Protein AF-A0A1D2AEX8-F1 (afdb_monomer)

Foldseek 3Di:
DDDPDDDDDVVVDFDWDFQLVCQLVQKHFDPVCVVPFPDKDFDDDDPPPDDDPDDDDDDDDDDDDDDDDDDDDDDDDPPPCPPPRGDITGIHTPVRIDRHQAAADDPFAADADPVQAFEDPSRGPDGHHQKDFDQDPPLVVLCVVVVGHKHFYFHAWDQDPNDTHTDTGGIITGNVCVVVSVVSVVVVVVVVVVVVVVVVVVVVVLVVVLVVVLVVVVVVCCVVCVPPPPDDDDDPVPVSVVSSDDPPPDDPDPDDDDDDDDDDDDDDDDDDDDDDD

Secondary structure (DSSP, 8-state):
---S-----GGG---EE-HHHHHHTTEEE-GGGGGS-SEEEEPPPPPPPP------------------PPPPPP-----------PPEEEEEEGGGEEEPPPPBPBTTBPP--TTS-EE-TTSSSSPPBTEEEE--TTHHHHHHHTT--EEEEEEEEEEETTEEEEEEEEEEEEGGGHHHHHHHHHHHHHHHHHHHHHHHHHHHHHHHHHHHHHHHHHHHHHHHHTTT-SS----HHHHHHHHH---------------------------------

InterPro domains:
  IPR004583 DNA repair protein Rad4 [PTHR12135] (2-259)
  IPR018328 Rad4 beta-hairpin domain 3 [PF10405] (110-183)
  IPR018328 Rad4 beta-hairpin domain 3 [SM01032] (110-185)
  IPR042488 Rad4, beta-hairpin domain 3 superfamily [G3DSA:3.30.70.2460] (116-187)

Organism: Auxenochlorella protothecoides (NCBI:txid3075)

Structure (mmCIF, N/CA/C/O backbone):
data_AF-A0A1D2AEX8-F1
#
_entry.id   AF-A0A1D2AEX8-F1
#
loop_
_atom_site.group_PDB
_atom_site.id
_atom_site.type_symbol
_atom_site.label_atom_id
_atom_site.label_alt_id
_atom_site.label_comp_id
_atom_site.label_asym_id
_atom_site.label_entity_id
_atom_site.label_seq_id
_atom_site.pdbx_PDB_ins_code
_atom_site.Cartn_x
_atom_site.Cartn_y
_atom_site.Cartn_z
_atom_site.occupancy
_atom_site.B_iso_or_equiv
_atom_site.auth_seq_id
_atom_site.auth_comp_id
_atom_site.auth_asym_id
_atom_site.auth_atom_id
_atom_site.pdbx_PDB_model_num
ATOM 1 N N . MET A 1 1 ? 33.799 36.791 -26.557 1.00 51.22 1 MET A N 1
ATOM 2 C CA . MET A 1 1 ? 33.979 35.572 -27.375 1.00 51.22 1 MET A CA 1
ATOM 3 C C . MET A 1 1 ? 34.389 34.443 -26.443 1.00 51.22 1 MET A C 1
ATOM 5 O O . MET A 1 1 ? 35.249 34.664 -25.599 1.00 51.22 1 MET A O 1
ATOM 9 N N . HIS A 1 2 ? 33.708 33.301 -26.507 1.00 64.94 2 HIS A N 1
ATOM 10 C CA . HIS A 1 2 ? 33.928 32.166 -25.603 1.00 64.94 2 HIS A CA 1
ATOM 11 C C . HIS A 1 2 ? 35.297 31.510 -25.871 1.00 64.94 2 HIS A C 1
ATOM 13 O O . HIS A 1 2 ? 35.766 31.509 -27.006 1.00 64.94 2 HIS A O 1
ATOM 19 N N . ARG A 1 3 ? 35.961 31.017 -24.817 1.00 71.75 3 ARG A N 1
ATOM 20 C CA . ARG A 1 3 ? 37.390 30.638 -24.761 1.00 71.75 3 ARG A CA 1
ATOM 21 C C . ARG A 1 3 ? 37.742 29.330 -25.498 1.00 71.75 3 ARG A C 1
ATOM 23 O O . ARG A 1 3 ? 38.349 28.451 -24.906 1.00 71.75 3 ARG A O 1
ATOM 30 N N . GLY A 1 4 ? 37.357 29.166 -26.764 1.00 86.88 4 GLY A N 1
ATOM 31 C CA . GLY A 1 4 ? 37.742 27.992 -27.572 1.00 86.88 4 GLY A CA 1
ATOM 32 C C . GLY A 1 4 ? 37.245 26.634 -27.047 1.00 86.88 4 GLY A C 1
ATOM 33 O O . GLY A 1 4 ? 37.669 25.596 -27.541 1.00 86.88 4 GLY A O 1
ATOM 34 N N . GLU A 1 5 ? 36.357 26.630 -26.052 1.00 88.44 5 GLU A N 1
ATOM 35 C CA . GLU A 1 5 ? 35.747 25.423 -25.503 1.00 88.44 5 GLU A CA 1
ATOM 36 C C . GLU A 1 5 ? 34.681 24.890 -26.468 1.00 88.44 5 GLU A C 1
ATOM 38 O O . GLU A 1 5 ? 33.920 25.659 -27.063 1.00 88.44 5 GLU A O 1
ATOM 43 N N . ALA A 1 6 ? 34.617 23.565 -26.617 1.00 88.19 6 ALA A N 1
ATOM 44 C CA . ALA A 1 6 ? 33.591 22.917 -27.423 1.00 88.19 6 ALA A CA 1
ATOM 45 C C . ALA A 1 6 ? 32.214 23.100 -26.766 1.00 88.19 6 ALA A C 1
ATOM 47 O O . ALA A 1 6 ? 32.007 22.721 -25.613 1.00 88.19 6 ALA A O 1
ATOM 48 N N . TYR A 1 7 ? 31.269 23.663 -27.514 1.00 88.81 7 TYR A N 1
ATOM 49 C CA . TYR A 1 7 ? 29.882 23.830 -27.100 1.00 88.81 7 TYR A CA 1
ATOM 50 C C . TYR A 1 7 ? 28.992 22.889 -27.909 1.00 88.81 7 TYR A C 1
ATOM 52 O O . TYR A 1 7 ? 29.122 22.774 -29.124 1.00 88.81 7 TYR A O 1
ATOM 60 N N . TYR A 1 8 ? 28.063 22.237 -27.219 1.00 90.12 8 TYR A N 1
ATOM 61 C CA . TYR A 1 8 ? 27.074 21.348 -27.819 1.00 90.12 8 TYR A CA 1
ATOM 62 C C . TYR A 1 8 ? 25.687 21.847 -27.433 1.00 90.12 8 TYR A C 1
ATOM 64 O O . TYR A 1 8 ? 25.469 22.265 -26.289 1.00 90.12 8 TYR A O 1
ATOM 72 N N . ALA A 1 9 ? 24.738 21.833 -28.370 1.00 92.81 9 ALA A N 1
ATOM 73 C CA . ALA A 1 9 ? 23.367 22.173 -28.027 1.00 92.81 9 ALA A CA 1
ATOM 74 C C . ALA A 1 9 ? 22.767 21.038 -27.188 1.00 92.81 9 ALA A C 1
ATOM 76 O O . ALA A 1 9 ? 22.996 19.865 -27.464 1.00 92.81 9 ALA A O 1
ATOM 77 N N . ARG A 1 10 ? 21.950 21.365 -26.177 1.00 91.12 10 ARG A N 1
ATOM 78 C CA . ARG A 1 10 ? 21.331 20.335 -25.315 1.00 91.12 10 ARG A CA 1
ATOM 79 C C . ARG A 1 10 ? 20.489 19.321 -26.094 1.00 91.12 10 ARG A C 1
ATOM 81 O O . ARG A 1 10 ? 20.396 18.186 -25.668 1.00 91.12 10 ARG A O 1
ATOM 88 N N . LYS A 1 11 ? 19.910 19.730 -27.228 1.00 91.94 11 LYS A N 1
ATOM 89 C CA . LYS A 1 11 ? 19.142 18.864 -28.138 1.00 91.94 11 LYS A CA 1
ATOM 90 C C . LYS A 1 11 ? 19.984 17.772 -28.815 1.00 91.94 11 LYS A C 1
ATOM 92 O O . LYS A 1 11 ? 19.420 16.782 -29.256 1.00 91.94 11 LYS A O 1
ATOM 97 N N . ASP A 1 12 ? 21.301 17.963 -28.891 1.00 90.75 12 ASP A N 1
ATOM 98 C CA . ASP A 1 12 ? 22.239 17.010 -29.493 1.00 90.75 12 ASP A CA 1
ATOM 99 C C . ASP A 1 12 ? 22.828 16.061 -28.429 1.00 90.75 12 ASP A C 1
ATOM 101 O O . ASP A 1 12 ? 23.586 15.146 -28.747 1.00 90.75 12 ASP A O 1
ATOM 105 N N . LEU A 1 13 ? 22.496 16.284 -27.151 1.00 90.31 13 LEU A N 1
ATOM 106 C CA . LEU A 1 13 ? 22.879 15.432 -26.034 1.00 90.31 13 LEU A CA 1
ATOM 107 C C . LEU A 1 13 ? 21.720 14.496 -25.703 1.00 90.31 13 LEU A C 1
ATOM 109 O O . LEU A 1 13 ? 20.572 14.925 -25.616 1.00 90.31 13 LEU A O 1
ATOM 113 N N . ALA A 1 14 ? 22.035 13.227 -25.469 1.00 91.12 14 ALA A N 1
ATOM 114 C CA . ALA A 1 14 ? 21.055 12.237 -25.061 1.00 91.12 14 ALA A CA 1
ATOM 115 C C . ALA A 1 14 ? 21.394 11.673 -23.680 1.00 91.12 14 ALA A C 1
ATOM 117 O O . ALA A 1 14 ? 22.559 11.412 -23.362 1.00 91.12 14 ALA A O 1
ATOM 118 N N . ASP A 1 15 ? 20.362 11.476 -22.864 1.00 91.56 15 ASP A N 1
ATOM 119 C CA . ASP A 1 15 ? 20.518 10.926 -21.526 1.00 91.56 15 ASP A CA 1
ATOM 120 C C . ASP A 1 15 ? 20.798 9.423 -21.589 1.00 91.56 15 ASP A C 1
ATOM 122 O O . ASP A 1 15 ? 20.103 8.652 -22.254 1.00 91.56 15 ASP A O 1
ATOM 126 N N . VAL A 1 16 ? 21.831 9.003 -20.857 1.00 94.19 16 VAL A N 1
ATOM 127 C CA . VAL A 1 16 ? 22.195 7.594 -20.701 1.00 94.19 16 VAL A CA 1
ATOM 128 C C . VAL A 1 16 ? 22.034 7.169 -19.251 1.00 94.19 16 VAL A C 1
ATOM 130 O O . VAL A 1 16 ? 22.458 7.853 -18.310 1.00 94.19 16 VAL A O 1
ATOM 133 N N . HIS A 1 17 ? 21.406 6.021 -19.047 1.00 94.19 17 HIS A N 1
ATOM 134 C CA . HIS A 1 17 ? 21.053 5.502 -17.732 1.00 94.19 17 HIS A CA 1
ATOM 135 C C . HIS A 1 17 ? 21.420 4.025 -17.610 1.00 94.19 17 HIS A C 1
ATOM 137 O O . HIS A 1 17 ? 21.584 3.323 -18.603 1.00 94.19 17 HIS A O 1
ATOM 143 N N . THR A 1 18 ? 21.571 3.545 -16.377 1.00 93.94 18 THR A N 1
ATOM 144 C CA . THR A 1 18 ? 21.731 2.110 -16.123 1.00 93.94 18 THR A CA 1
ATOM 145 C C . THR A 1 18 ? 20.437 1.369 -16.456 1.00 93.94 18 THR A C 1
ATOM 147 O O . THR A 1 18 ? 19.356 1.963 -16.444 1.00 93.94 18 THR A O 1
ATOM 150 N N . GLN A 1 19 ? 20.530 0.060 -16.704 1.00 91.94 19 GLN A N 1
ATOM 151 C CA . GLN A 1 19 ? 19.360 -0.783 -16.976 1.00 91.94 19 GLN A CA 1
ATOM 152 C C . GLN A 1 19 ? 18.284 -0.637 -15.885 1.00 91.94 19 GLN A C 1
ATOM 154 O O . GLN A 1 19 ? 17.121 -0.399 -16.195 1.00 91.94 19 GLN A O 1
ATOM 159 N N . ASP A 1 20 ? 18.675 -0.680 -14.609 1.00 89.12 20 ASP A N 1
ATOM 160 C CA . ASP A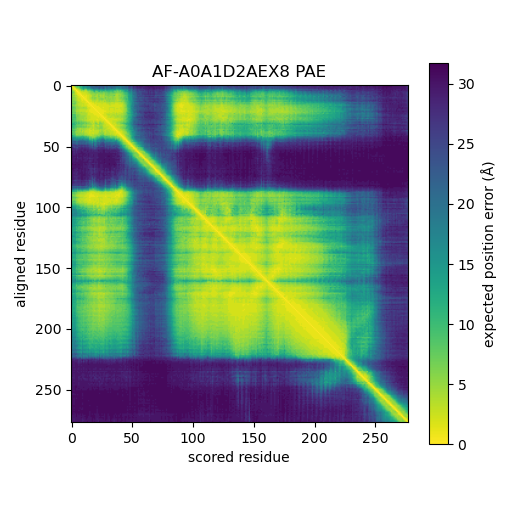 1 20 ? 17.745 -0.532 -13.480 1.00 89.12 20 ASP A CA 1
ATOM 161 C C . ASP A 1 20 ? 17.037 0.824 -13.459 1.00 89.12 20 ASP A C 1
ATOM 163 O O . ASP A 1 20 ? 15.869 0.924 -13.082 1.00 89.12 20 ASP A O 1
ATOM 167 N N . ARG A 1 21 ? 17.734 1.893 -13.861 1.00 90.81 21 ARG A N 1
ATOM 168 C CA . ARG A 1 21 ? 17.140 3.229 -13.919 1.00 90.81 21 ARG A CA 1
ATOM 169 C C . ARG A 1 21 ? 16.136 3.333 -15.066 1.00 90.81 21 ARG A C 1
ATOM 171 O O . ARG A 1 21 ? 15.087 3.934 -14.858 1.00 90.81 21 ARG A O 1
ATOM 178 N N . TRP A 1 22 ? 16.406 2.717 -16.218 1.00 93.19 22 TRP A N 1
ATOM 179 C CA . TRP A 1 22 ? 15.416 2.610 -17.296 1.00 93.19 22 TRP A CA 1
ATOM 180 C C . TRP A 1 22 ? 14.175 1.824 -16.863 1.00 93.19 22 TRP A C 1
ATOM 182 O O . TRP A 1 22 ? 13.064 2.294 -17.105 1.00 93.19 22 TRP A O 1
ATOM 192 N N . ARG A 1 23 ? 14.338 0.715 -16.125 1.00 88.62 23 ARG A N 1
ATOM 193 C CA . ARG A 1 23 ? 13.205 -0.077 -15.602 1.00 88.62 23 ARG A CA 1
ATOM 194 C C . ARG A 1 23 ? 12.262 0.755 -14.737 1.00 88.62 23 ARG A C 1
ATOM 196 O O . ARG A 1 23 ? 11.048 0.693 -14.909 1.00 88.62 23 ARG A O 1
ATOM 203 N N . ARG A 1 24 ? 12.810 1.601 -13.857 1.00 86.50 24 ARG A N 1
ATOM 204 C CA . ARG A 1 24 ? 12.016 2.531 -13.026 1.00 86.50 24 ARG A CA 1
ATOM 205 C C . ARG A 1 24 ? 11.263 3.573 -13.853 1.00 86.50 24 ARG A C 1
ATOM 207 O O . ARG A 1 24 ? 10.175 3.984 -13.472 1.00 86.50 24 ARG A O 1
ATOM 214 N N . LEU A 1 25 ? 11.820 3.966 -14.998 1.00 88.62 25 LEU A N 1
ATOM 215 C CA . LEU A 1 25 ? 11.169 4.844 -15.975 1.00 88.62 25 LEU A CA 1
ATOM 216 C C . LEU A 1 25 ? 10.164 4.101 -16.875 1.00 88.62 25 LEU A C 1
ATOM 218 O O . LEU A 1 25 ? 9.613 4.707 -17.788 1.00 88.62 25 LEU A O 1
ATOM 222 N N . GLY A 1 26 ? 9.918 2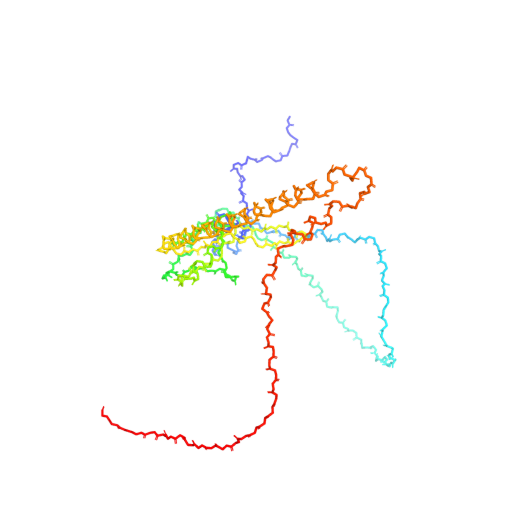.806 -16.642 1.00 88.50 26 GLY A N 1
ATOM 223 C CA . GLY A 1 26 ? 8.988 2.007 -17.442 1.00 88.50 26 GLY A CA 1
ATOM 224 C C . GLY A 1 26 ? 9.560 1.576 -18.789 1.00 88.50 26 GLY A C 1
ATOM 225 O O . GLY A 1 26 ? 8.807 1.369 -19.741 1.00 88.50 26 GLY A O 1
ATOM 226 N N . ARG A 1 27 ? 10.886 1.464 -18.899 1.00 91.19 27 ARG A N 1
ATOM 227 C CA . ARG A 1 27 ? 11.577 1.045 -20.119 1.00 91.19 27 ARG A CA 1
ATOM 228 C C . ARG A 1 27 ? 12.522 -0.115 -19.852 1.00 91.19 27 ARG A C 1
ATOM 230 O O . ARG A 1 27 ? 13.261 -0.111 -18.874 1.00 91.19 27 ARG A O 1
ATOM 237 N N . ASP A 1 28 ? 12.541 -1.078 -20.759 1.00 91.69 28 ASP A N 1
ATOM 238 C CA . ASP A 1 28 ? 13.490 -2.186 -20.733 1.00 91.69 28 ASP A CA 1
ATOM 239 C C . ASP A 1 28 ? 14.501 -2.020 -21.868 1.00 91.69 28 ASP A C 1
ATOM 241 O O . ASP A 1 28 ? 14.133 -1.716 -23.003 1.00 91.69 28 ASP A O 1
ATOM 245 N N . VAL A 1 29 ? 15.783 -2.225 -21.562 1.00 92.88 29 VAL A N 1
ATOM 246 C CA . VAL A 1 29 ? 16.843 -2.305 -22.577 1.00 92.88 29 VAL A CA 1
ATOM 247 C C . VAL A 1 29 ? 16.604 -3.554 -23.424 1.00 92.88 29 VAL A C 1
ATOM 249 O O . VAL A 1 29 ? 16.302 -4.618 -22.877 1.00 92.88 29 VAL A O 1
ATOM 252 N N . LEU 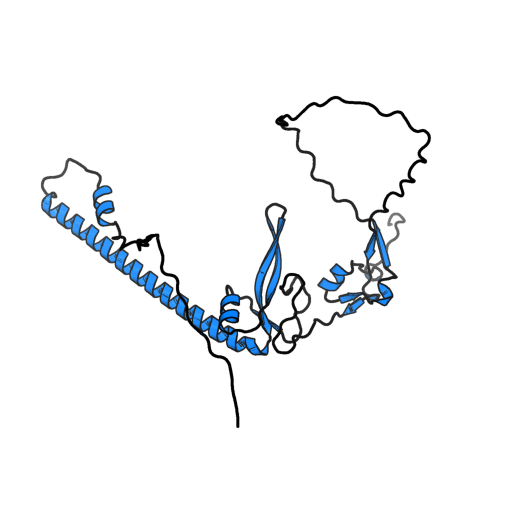A 1 30 ? 16.716 -3.422 -24.744 1.00 92.19 30 LEU A N 1
ATOM 253 C CA . LEU A 1 30 ? 16.599 -4.547 -25.669 1.00 92.19 30 LEU A CA 1
ATOM 254 C C . LEU A 1 30 ? 17.678 -5.591 -25.365 1.00 92.19 30 LEU A C 1
ATOM 256 O O . LEU A 1 30 ? 18.830 -5.242 -25.123 1.00 92.19 30 LEU A O 1
ATOM 260 N N . GLU A 1 31 ? 17.314 -6.871 -25.402 1.00 89.88 31 GLU A N 1
ATOM 261 C CA . GLU A 1 31 ? 18.235 -7.966 -25.063 1.00 89.88 31 GLU A CA 1
ATOM 262 C C . GLU A 1 31 ? 19.475 -7.980 -25.969 1.00 89.88 31 GLU A C 1
ATOM 264 O O . GLU A 1 31 ? 20.587 -8.196 -25.494 1.00 89.88 31 GLU A O 1
ATOM 269 N N . GLU A 1 32 ? 19.297 -7.649 -27.248 1.00 91.69 32 GLU A N 1
ATOM 270 C CA . GLU A 1 32 ? 20.369 -7.534 -28.245 1.00 91.69 32 GLU A CA 1
ATOM 271 C C . GLU A 1 32 ? 21.345 -6.380 -27.944 1.00 91.69 32 GLU A C 1
ATOM 273 O O . GLU A 1 32 ? 22.544 -6.473 -28.213 1.00 91.69 32 GLU A O 1
ATOM 278 N N . GLU A 1 33 ? 20.848 -5.300 -27.336 1.00 90.62 33 GLU A N 1
ATOM 279 C CA . GLU A 1 33 ? 21.616 -4.092 -27.017 1.00 90.62 33 GLU A CA 1
ATOM 280 C C . GLU A 1 33 ? 22.335 -4.187 -25.661 1.00 90.62 33 GLU A C 1
ATOM 282 O O . GLU A 1 33 ? 23.244 -3.401 -25.390 1.00 90.62 33 GLU A O 1
ATOM 287 N N . LEU A 1 34 ? 22.009 -5.178 -24.818 1.00 88.31 34 LEU A N 1
ATOM 288 C CA . LEU A 1 34 ? 22.695 -5.406 -23.535 1.00 88.31 34 LEU A CA 1
ATOM 289 C C . LEU A 1 34 ? 24.193 -5.692 -23.711 1.00 88.31 34 LEU A C 1
ATOM 291 O O . LEU A 1 34 ? 25.001 -5.342 -22.850 1.00 88.31 34 LEU A O 1
ATOM 295 N N . ALA A 1 35 ? 24.573 -6.303 -24.834 1.00 88.94 35 ALA A N 1
ATOM 296 C CA . ALA A 1 35 ? 25.971 -6.550 -25.174 1.00 88.94 35 ALA A CA 1
ATOM 297 C C . ALA A 1 35 ? 26.698 -5.291 -25.689 1.00 88.94 35 ALA A C 1
ATOM 299 O O . ALA A 1 35 ? 27.926 -5.289 -25.781 1.00 88.94 35 ALA A O 1
ATOM 300 N N . ARG A 1 36 ? 25.965 -4.223 -26.033 1.00 91.31 36 ARG A N 1
ATOM 301 C CA . ARG A 1 36 ? 26.484 -3.008 -26.680 1.00 91.31 36 ARG A CA 1
ATOM 302 C C . ARG A 1 36 ? 26.150 -1.756 -25.859 1.00 91.31 36 ARG A C 1
ATOM 304 O O . ARG A 1 36 ? 25.378 -0.911 -26.306 1.00 91.31 36 ARG A O 1
ATOM 311 N N . PRO A 1 37 ? 26.716 -1.589 -24.652 1.00 92.25 37 PRO A N 1
ATOM 312 C CA . PRO A 1 37 ? 26.442 -0.404 -23.849 1.00 92.25 37 PRO A CA 1
ATOM 313 C C . PRO A 1 37 ? 26.961 0.861 -24.543 1.00 92.25 37 PRO A C 1
ATOM 315 O O . PRO A 1 37 ? 28.106 0.905 -24.991 1.00 92.25 37 PRO A O 1
ATOM 318 N N . ALA A 1 38 ? 26.153 1.923 -24.567 1.00 91.25 38 ALA A N 1
ATOM 319 C CA . ALA A 1 38 ? 26.571 3.224 -25.092 1.00 91.25 38 ALA A CA 1
ATOM 320 C C . ALA A 1 38 ? 27.765 3.806 -24.316 1.00 91.25 38 ALA A C 1
ATOM 322 O O . ALA A 1 38 ? 28.597 4.524 -24.872 1.00 91.25 38 ALA A O 1
ATOM 323 N N . LYS A 1 39 ? 27.852 3.509 -23.013 1.00 91.31 39 LYS A N 1
ATOM 324 C CA . LYS A 1 39 ? 28.972 3.921 -22.164 1.00 91.31 39 LYS A CA 1
ATOM 325 C C . LYS A 1 39 ? 29.206 2.912 -21.044 1.00 91.31 39 LYS A C 1
ATOM 327 O O . LYS A 1 39 ? 28.269 2.540 -20.344 1.00 91.31 39 LYS A O 1
ATOM 332 N N . ALA A 1 40 ? 30.459 2.525 -20.825 1.00 91.56 40 ALA A N 1
ATOM 333 C CA . ALA A 1 40 ? 30.875 1.709 -19.687 1.00 91.56 40 ALA A CA 1
ATOM 334 C C . ALA A 1 40 ? 31.836 2.516 -18.804 1.00 91.56 40 ALA A C 1
ATOM 336 O O . ALA A 1 40 ? 32.820 3.066 -19.295 1.00 91.56 40 ALA A O 1
ATOM 337 N N . LEU A 1 41 ? 31.536 2.632 -17.509 1.00 88.19 41 LEU A N 1
ATOM 338 C CA . LEU A 1 41 ? 32.342 3.401 -16.556 1.00 88.19 41 LEU A CA 1
ATOM 339 C C . LEU A 1 41 ? 32.666 2.570 -15.322 1.00 88.19 41 LEU A C 1
ATOM 341 O O . LEU A 1 41 ? 31.781 1.938 -14.754 1.00 88.19 41 LEU A O 1
ATOM 345 N N . ALA A 1 42 ? 33.908 2.627 -14.846 1.00 86.25 42 ALA A N 1
ATOM 346 C CA . ALA A 1 42 ? 34.275 2.005 -13.578 1.00 86.25 42 ALA A CA 1
ATOM 347 C C . ALA A 1 42 ? 33.480 2.630 -12.423 1.00 86.25 42 ALA A C 1
ATOM 349 O O . ALA A 1 42 ? 33.386 3.859 -12.301 1.00 86.25 42 ALA A O 1
ATOM 350 N N . ARG A 1 43 ? 32.906 1.790 -11.552 1.00 78.88 43 ARG A N 1
ATOM 351 C CA . ARG A 1 43 ? 32.172 2.286 -10.385 1.00 78.88 43 ARG A CA 1
ATOM 352 C C . ARG A 1 43 ? 33.132 3.023 -9.452 1.00 78.88 43 ARG A C 1
ATOM 354 O O . ARG A 1 43 ? 34.069 2.429 -8.921 1.00 78.88 43 ARG A O 1
ATOM 361 N N . ARG A 1 44 ? 32.876 4.308 -9.188 1.00 73.69 44 ARG A N 1
ATOM 362 C CA . ARG A 1 44 ? 33.605 5.044 -8.145 1.00 73.69 44 ARG A CA 1
ATOM 363 C C . ARG A 1 44 ? 33.334 4.379 -6.794 1.00 73.69 44 ARG A C 1
ATOM 365 O O . ARG A 1 44 ? 32.178 4.186 -6.415 1.00 73.69 44 ARG A O 1
ATOM 372 N N . ARG A 1 45 ? 34.395 4.024 -6.065 1.00 65.88 45 ARG A N 1
ATOM 373 C CA . ARG A 1 45 ? 34.282 3.582 -4.669 1.00 65.88 45 ARG A CA 1
ATOM 374 C C . ARG A 1 45 ? 33.683 4.741 -3.867 1.00 65.88 45 ARG A C 1
ATOM 376 O O . ARG A 1 45 ? 34.171 5.866 -3.967 1.00 65.88 45 ARG A O 1
ATOM 383 N N . ALA A 1 46 ? 32.613 4.481 -3.118 1.00 62.56 46 ALA A N 1
ATOM 384 C CA . ALA A 1 46 ? 32.117 5.455 -2.154 1.00 62.56 46 ALA A CA 1
ATOM 385 C C . ALA A 1 46 ? 33.244 5.757 -1.147 1.00 62.56 46 ALA A C 1
ATOM 387 O O . ALA A 1 46 ? 33.988 4.828 -0.808 1.00 62.56 46 ALA A O 1
ATOM 388 N N . PRO A 1 47 ? 33.405 7.011 -0.686 1.00 55.12 47 PRO A N 1
ATOM 389 C CA . PRO A 1 47 ? 34.305 7.283 0.426 1.00 55.12 47 PRO A CA 1
ATOM 390 C C . PRO A 1 47 ? 33.873 6.396 1.598 1.00 55.12 47 PRO A C 1
ATOM 392 O O . PRO A 1 47 ? 32.697 6.373 1.964 1.00 55.12 47 PRO A O 1
ATOM 395 N N . GLY A 1 48 ? 34.804 5.588 2.108 1.00 54.66 48 GLY A N 1
ATOM 396 C CA . GLY A 1 48 ? 34.548 4.741 3.270 1.00 54.66 48 GLY A CA 1
ATOM 397 C C . GLY A 1 48 ? 34.166 5.588 4.489 1.00 54.66 48 GLY A C 1
ATOM 398 O O . GLY A 1 48 ? 34.406 6.798 4.488 1.00 54.66 48 GLY A O 1
ATOM 399 N N . PRO A 1 49 ? 33.574 4.982 5.532 1.00 52.28 49 PRO A N 1
ATOM 400 C CA . PRO A 1 49 ? 33.366 5.682 6.791 1.00 52.28 49 PRO A CA 1
ATOM 401 C C . PRO A 1 49 ? 34.720 6.205 7.285 1.00 52.28 49 PRO A C 1
ATOM 403 O O . PRO A 1 49 ? 35.678 5.441 7.405 1.00 52.28 49 PRO A O 1
ATOM 406 N N . SER A 1 50 ? 34.808 7.514 7.513 1.00 46.41 50 SER A N 1
ATOM 407 C CA . SER A 1 50 ? 35.990 8.161 8.077 1.00 46.41 50 SER A CA 1
ATOM 408 C C . SER A 1 50 ? 36.384 7.436 9.370 1.00 46.41 50 SER A C 1
ATOM 410 O O . SER A 1 50 ? 35.502 7.222 10.208 1.00 46.41 50 SER A O 1
ATOM 412 N N . PRO A 1 51 ? 37.657 7.052 9.576 1.00 47.47 51 PRO A N 1
ATOM 413 C CA . PRO A 1 51 ? 38.076 6.530 10.867 1.00 47.47 51 PRO A CA 1
ATOM 414 C C . PRO A 1 51 ? 37.897 7.647 11.901 1.00 47.47 51 PRO A C 1
ATOM 416 O O . PRO A 1 51 ? 38.566 8.678 11.843 1.00 47.47 51 PRO A O 1
ATOM 419 N N . GLY A 1 52 ? 36.933 7.470 12.806 1.00 46.06 52 GLY A N 1
ATOM 420 C CA . GLY A 1 52 ? 36.811 8.302 13.999 1.00 46.06 52 GLY A CA 1
ATOM 421 C C . GLY A 1 52 ? 38.062 8.161 14.876 1.00 46.06 52 GLY A C 1
ATOM 422 O O . GLY A 1 52 ? 38.789 7.171 14.747 1.00 46.06 52 GLY A O 1
ATOM 423 N N . PRO A 1 53 ? 38.347 9.142 15.747 1.00 45.12 53 PRO A N 1
ATOM 424 C CA . PRO A 1 53 ? 39.546 9.122 16.574 1.00 45.12 53 PRO A CA 1
ATOM 425 C C . PRO A 1 53 ? 39.553 7.888 17.484 1.00 45.12 53 PRO A C 1
ATOM 427 O O . PRO A 1 53 ? 38.529 7.504 18.049 1.00 45.12 53 PRO A O 1
ATOM 430 N N . ALA A 1 54 ? 40.726 7.262 17.577 1.00 42.88 54 ALA A N 1
ATOM 431 C CA . ALA A 1 54 ? 40.987 6.038 18.317 1.00 42.88 54 ALA A CA 1
ATOM 432 C C . ALA A 1 54 ? 40.546 6.145 19.788 1.00 42.88 54 ALA A C 1
ATOM 434 O O . ALA A 1 54 ? 41.116 6.914 20.558 1.00 42.88 54 ALA A O 1
ATOM 435 N N . GLY A 1 55 ? 39.555 5.336 20.166 1.00 37.88 55 GLY A N 1
ATOM 436 C CA . GLY A 1 55 ? 39.136 5.097 21.544 1.00 37.88 55 GLY A CA 1
ATOM 437 C C . GLY A 1 55 ? 39.274 3.613 21.882 1.00 37.88 55 GLY A C 1
ATOM 438 O O . GLY A 1 55 ? 38.499 2.796 21.399 1.00 37.88 55 GLY A O 1
ATOM 439 N N . GLU A 1 56 ? 40.319 3.309 22.651 1.00 35.31 56 GLU A N 1
ATOM 440 C CA . GLU A 1 56 ? 40.523 2.175 23.568 1.00 35.31 56 GLU A CA 1
ATOM 441 C C . GLU A 1 56 ? 39.988 0.777 23.189 1.00 35.31 56 GLU A C 1
ATOM 443 O O . GLU A 1 56 ? 38.845 0.393 23.426 1.00 35.31 56 GLU A O 1
ATOM 448 N N . VAL A 1 57 ? 40.921 -0.055 22.721 1.00 39.00 57 VAL A N 1
ATOM 449 C CA . VAL A 1 57 ? 40.812 -1.517 22.650 1.00 39.00 57 VAL A CA 1
ATOM 450 C C . VAL A 1 57 ? 40.911 -2.147 24.045 1.00 39.00 57 VAL A C 1
ATOM 452 O O . VAL A 1 57 ? 41.962 -2.114 24.687 1.00 39.00 57 VAL A O 1
ATOM 455 N N . SER A 1 58 ? 39.828 -2.792 24.486 1.00 38.59 58 SER A N 1
ATOM 456 C CA . SER A 1 58 ? 39.842 -3.734 25.610 1.00 38.59 58 SER A CA 1
ATOM 457 C C . SER A 1 58 ? 40.456 -5.076 25.201 1.00 38.59 58 SER A C 1
ATOM 459 O O . SER A 1 58 ? 40.081 -5.681 24.199 1.00 38.59 58 SER A O 1
ATOM 461 N N . LYS A 1 59 ? 41.410 -5.530 26.018 1.00 37.75 59 LYS A N 1
ATOM 462 C CA . LYS A 1 59 ? 42.094 -6.830 25.968 1.00 37.75 59 LYS A CA 1
ATOM 463 C C . LYS A 1 59 ? 41.168 -7.979 26.385 1.00 37.75 59 LYS A C 1
ATOM 465 O O . LYS A 1 59 ? 40.450 -7.843 27.365 1.00 37.75 59 LYS A O 1
ATOM 470 N N . THR A 1 60 ? 41.317 -9.139 25.746 1.00 32.03 60 THR A N 1
ATOM 471 C CA . THR A 1 60 ? 41.141 -10.505 26.307 1.00 32.03 60 THR A CA 1
ATOM 472 C C . THR A 1 60 ? 41.837 -11.475 25.334 1.00 32.03 60 THR A C 1
ATOM 474 O O . THR A 1 60 ? 41.489 -11.525 24.164 1.00 32.03 60 THR A O 1
ATOM 477 N N . ILE A 1 61 ? 43.061 -11.941 25.611 1.00 37.72 61 ILE A N 1
ATOM 478 C CA . ILE A 1 61 ? 43.471 -13.168 26.334 1.00 37.72 61 ILE A CA 1
ATOM 479 C C . ILE A 1 61 ? 42.897 -14.470 25.747 1.00 37.72 61 ILE A C 1
ATOM 481 O O . ILE A 1 61 ? 41.795 -14.875 26.094 1.00 37.72 61 ILE A O 1
ATOM 485 N N . SER A 1 62 ? 43.716 -15.154 24.944 1.00 33.44 62 SER A N 1
ATOM 486 C CA . SER A 1 62 ? 43.942 -16.615 24.883 1.00 33.44 62 SER A CA 1
ATOM 487 C C . SER A 1 62 ? 44.953 -16.840 23.747 1.00 33.44 62 SER A C 1
ATOM 489 O O . SER A 1 62 ? 44.835 -16.193 22.717 1.00 33.44 62 SER A O 1
ATOM 491 N N . GLY A 1 63 ? 46.009 -17.641 23.782 1.00 33.16 63 GLY A N 1
ATOM 492 C CA . GLY A 1 63 ? 46.540 -18.648 24.684 1.00 33.16 63 GLY A CA 1
ATOM 493 C C . GLY A 1 63 ? 47.763 -19.206 23.933 1.00 33.16 63 GLY A C 1
ATOM 494 O O . GLY A 1 63 ? 47.727 -19.382 22.717 1.00 33.16 63 GLY A O 1
ATOM 495 N N . ARG A 1 64 ? 48.886 -19.364 24.628 1.00 34.25 64 ARG A N 1
ATOM 496 C CA . ARG A 1 64 ? 50.214 -19.664 24.075 1.00 34.25 64 ARG A CA 1
ATOM 497 C C . ARG A 1 64 ? 50.390 -21.180 23.939 1.00 34.25 64 ARG A C 1
ATOM 499 O O . ARG A 1 64 ? 50.282 -21.863 24.949 1.00 34.25 64 ARG A O 1
ATOM 506 N N . VAL A 1 65 ? 50.757 -21.683 22.758 1.00 37.78 65 VAL A N 1
ATOM 507 C CA . VAL A 1 65 ? 51.459 -22.973 22.613 1.00 37.78 65 VAL A CA 1
ATOM 508 C C . VAL A 1 65 ? 52.588 -22.798 21.603 1.00 37.78 65 VAL A C 1
ATOM 510 O O . VAL A 1 65 ? 52.374 -22.378 20.471 1.00 37.78 65 VAL A O 1
ATOM 513 N N . ALA A 1 66 ? 53.802 -23.072 22.072 1.00 37.84 66 ALA A N 1
ATOM 514 C CA . ALA A 1 66 ? 55.028 -23.116 21.294 1.00 37.84 66 ALA A CA 1
ATOM 515 C C . ALA A 1 66 ? 55.150 -24.472 20.589 1.00 37.84 66 ALA A C 1
ATOM 517 O O . ALA A 1 66 ? 54.862 -25.501 21.199 1.00 37.84 66 ALA A O 1
ATOM 518 N N . GLY A 1 67 ? 55.638 -24.483 19.348 1.00 35.41 67 GLY A N 1
ATOM 519 C CA . GLY A 1 67 ? 56.038 -25.730 18.710 1.00 35.41 67 GLY A CA 1
ATOM 520 C C . GLY A 1 67 ? 56.257 -25.649 17.205 1.00 35.41 67 GLY A C 1
ATOM 521 O O . GLY A 1 67 ? 55.328 -25.896 16.450 1.00 35.41 67 GLY A O 1
ATOM 522 N N . ARG A 1 68 ? 57.536 -25.486 16.838 1.00 42.47 68 ARG A N 1
ATOM 523 C CA . ARG A 1 68 ? 58.201 -26.110 15.681 1.00 42.47 68 ARG A CA 1
ATOM 524 C C . ARG A 1 68 ? 58.028 -25.432 14.313 1.00 42.47 68 ARG A C 1
ATOM 526 O O . ARG A 1 68 ? 57.051 -25.651 13.609 1.00 42.47 68 ARG A O 1
ATOM 533 N N . ASP A 1 69 ? 59.073 -24.705 13.921 1.00 40.06 69 ASP A N 1
ATOM 534 C CA . ASP A 1 69 ? 59.315 -24.249 12.550 1.00 40.06 69 ASP A CA 1
ATOM 535 C C . ASP A 1 69 ? 59.552 -25.445 11.600 1.00 40.06 69 ASP A C 1
ATOM 537 O O . ASP A 1 69 ? 60.399 -26.298 11.898 1.00 40.06 69 ASP A O 1
ATOM 541 N N . PRO A 1 70 ? 58.850 -25.536 10.454 1.00 60.59 70 PRO A N 1
ATOM 542 C CA . PRO A 1 70 ? 59.292 -26.320 9.306 1.00 60.59 70 PRO A CA 1
ATOM 543 C C . PRO A 1 70 ? 60.177 -25.475 8.354 1.00 60.59 70 PRO A C 1
ATOM 545 O O . PRO A 1 70 ? 60.078 -24.247 8.346 1.00 60.59 70 PRO A O 1
ATOM 548 N N . PRO A 1 71 ? 61.075 -26.115 7.580 1.00 56.56 71 PRO A N 1
ATOM 549 C CA . PRO A 1 71 ? 62.118 -25.451 6.789 1.00 56.56 71 PRO A CA 1
ATOM 550 C C . PRO A 1 71 ? 61.574 -24.692 5.560 1.00 56.56 71 PRO A C 1
ATOM 552 O O . PRO A 1 71 ? 60.452 -24.951 5.127 1.00 56.56 71 PRO A O 1
ATOM 555 N N . PRO A 1 72 ? 62.365 -23.767 4.976 1.00 50.22 72 PRO A N 1
ATOM 556 C CA . PRO A 1 72 ? 61.949 -22.988 3.814 1.00 50.22 72 PRO A CA 1
ATOM 557 C C . PRO A 1 72 ? 62.080 -23.803 2.518 1.00 50.22 72 PRO A C 1
ATOM 559 O O . PRO A 1 72 ? 63.190 -24.146 2.111 1.00 50.22 72 PRO A O 1
ATOM 562 N N . ASP A 1 73 ? 60.961 -24.058 1.841 1.00 50.50 73 ASP A N 1
ATOM 563 C CA . ASP A 1 73 ? 60.975 -24.549 0.460 1.00 50.50 73 ASP A CA 1
ATOM 564 C C . ASP A 1 73 ? 61.269 -23.397 -0.529 1.00 50.50 73 ASP A C 1
ATOM 566 O O . ASP A 1 73 ? 60.774 -22.277 -0.347 1.00 50.50 73 ASP A O 1
ATOM 570 N N . PRO A 1 74 ? 62.079 -23.631 -1.580 1.00 53.06 74 PRO A N 1
ATOM 571 C CA . PRO A 1 74 ? 62.526 -22.594 -2.502 1.00 53.06 74 PRO A CA 1
ATOM 572 C C . PRO A 1 74 ? 61.550 -22.363 -3.670 1.00 53.06 74 PRO A C 1
ATOM 574 O O . PRO A 1 74 ? 60.969 -23.292 -4.219 1.00 53.06 74 PRO A O 1
ATOM 577 N N . ALA A 1 75 ? 61.480 -21.104 -4.114 1.00 52.09 75 ALA A N 1
ATOM 578 C CA . ALA A 1 75 ? 60.996 -20.673 -5.431 1.00 52.09 75 ALA A CA 1
ATOM 579 C C . ALA A 1 75 ? 59.527 -21.001 -5.780 1.00 52.09 75 ALA A C 1
ATOM 581 O O . ALA A 1 75 ? 59.225 -21.679 -6.760 1.00 52.09 75 ALA A O 1
ATOM 582 N N . GLY A 1 76 ? 58.599 -20.401 -5.030 1.00 41.09 76 GLY A N 1
ATOM 583 C CA . GLY A 1 76 ? 57.234 -20.159 -5.494 1.00 41.09 76 GLY A CA 1
ATOM 584 C C . GLY A 1 76 ? 57.199 -18.971 -6.459 1.00 41.09 76 GLY A C 1
ATOM 585 O O . GLY A 1 76 ? 57.484 -17.838 -6.074 1.00 41.09 76 GLY A O 1
ATOM 586 N N . VAL A 1 77 ? 56.869 -19.256 -7.715 1.00 52.62 77 VAL A N 1
ATOM 587 C CA . VAL A 1 77 ? 56.495 -18.300 -8.768 1.00 52.62 77 VAL A CA 1
ATOM 588 C C . VAL A 1 77 ? 55.567 -17.219 -8.184 1.00 52.62 77 VAL A C 1
ATOM 590 O O . VAL A 1 77 ? 54.611 -17.582 -7.493 1.00 52.62 77 VAL A O 1
ATOM 593 N N . PRO A 1 78 ? 55.809 -15.912 -8.411 1.00 52.09 78 PRO A N 1
ATOM 594 C CA . PRO A 1 78 ? 54.890 -14.885 -7.933 1.00 52.09 78 PRO A CA 1
ATOM 595 C C . PRO A 1 78 ? 53.507 -15.150 -8.544 1.00 52.09 78 PRO A C 1
ATOM 597 O O . PRO A 1 78 ? 53.420 -15.283 -9.767 1.00 52.09 78 PRO A O 1
ATOM 600 N N . PRO A 1 79 ? 52.424 -15.247 -7.748 1.00 53.78 79 PRO A N 1
ATOM 601 C CA . PRO A 1 79 ? 51.095 -15.261 -8.324 1.00 53.78 79 PRO A CA 1
ATOM 602 C C . PRO A 1 79 ? 50.919 -13.921 -9.030 1.00 53.78 79 PRO A C 1
ATOM 604 O O . PRO A 1 79 ? 50.976 -12.860 -8.406 1.00 53.78 79 PRO A O 1
ATOM 607 N N . GLU A 1 80 ? 50.771 -13.991 -10.347 1.00 45.38 80 GLU A N 1
ATOM 608 C CA . GLU A 1 80 ? 50.332 -12.904 -11.201 1.00 45.38 80 GLU A CA 1
ATOM 609 C C . GLU A 1 80 ? 49.034 -12.353 -10.607 1.00 45.38 80 GLU A C 1
ATOM 611 O O . GLU A 1 80 ? 47.949 -12.913 -10.772 1.00 45.38 80 GLU A O 1
ATOM 616 N N . ALA A 1 81 ? 49.165 -11.289 -9.817 1.00 43.97 81 ALA A N 1
ATOM 617 C CA . ALA A 1 81 ? 48.050 -10.555 -9.262 1.00 43.97 81 ALA A CA 1
ATOM 618 C C . ALA A 1 81 ? 47.362 -9.848 -10.430 1.00 43.97 81 ALA A C 1
ATOM 620 O O . ALA A 1 81 ? 47.607 -8.678 -10.713 1.00 43.97 81 ALA A O 1
ATOM 621 N N . THR A 1 82 ? 46.506 -10.587 -11.134 1.00 52.28 82 THR A N 1
ATOM 622 C CA . THR A 1 82 ? 45.442 -10.000 -11.935 1.00 52.28 82 THR A CA 1
ATOM 623 C C . THR A 1 82 ? 44.552 -9.266 -10.943 1.00 52.28 82 THR A C 1
ATOM 625 O O . THR A 1 82 ? 43.678 -9.863 -10.311 1.00 52.28 82 THR A O 1
ATOM 628 N N . GLU A 1 83 ? 44.835 -7.982 -10.715 1.00 52.78 83 GLU A N 1
ATOM 629 C CA . GLU A 1 83 ? 43.933 -7.124 -9.963 1.00 52.78 83 GLU A CA 1
ATOM 630 C C . GLU A 1 83 ? 42.546 -7.250 -10.604 1.00 52.78 83 GLU A C 1
ATOM 632 O O . GLU A 1 83 ? 42.426 -7.060 -11.819 1.00 52.78 83 GLU A O 1
ATOM 637 N N . PRO A 1 84 ? 41.490 -7.615 -9.853 1.00 53.91 84 PRO A N 1
ATOM 638 C CA . PRO A 1 84 ? 40.169 -7.714 -10.440 1.00 53.91 84 PRO A CA 1
ATOM 639 C C . PRO A 1 84 ? 39.775 -6.312 -10.897 1.00 53.91 84 PRO A C 1
ATOM 641 O O . PRO A 1 84 ? 39.518 -5.428 -10.074 1.00 53.91 84 PRO A O 1
ATOM 644 N N . ALA A 1 85 ? 39.772 -6.110 -12.218 1.00 61.59 85 ALA A N 1
ATOM 645 C CA . ALA A 1 85 ? 39.332 -4.879 -12.850 1.00 61.59 85 ALA A CA 1
ATOM 646 C C . ALA A 1 85 ? 38.013 -4.443 -12.199 1.00 61.59 85 ALA A C 1
ATOM 648 O O . ALA A 1 85 ? 37.068 -5.230 -12.095 1.00 61.59 85 ALA A O 1
ATOM 649 N N . ALA A 1 86 ? 37.976 -3.210 -11.686 1.00 69.81 86 ALA A N 1
ATOM 650 C CA . ALA A 1 86 ? 36.820 -2.702 -10.961 1.00 69.81 86 ALA A CA 1
ATOM 651 C C . ALA A 1 86 ? 35.538 -2.910 -11.791 1.00 69.81 86 ALA A C 1
ATOM 653 O O . ALA A 1 86 ? 35.560 -2.657 -12.998 1.00 69.81 86 ALA A O 1
ATOM 654 N N . PRO A 1 87 ? 34.417 -3.337 -11.176 1.00 81.94 87 PRO A N 1
ATOM 655 C CA . PRO A 1 87 ? 33.208 -3.665 -11.918 1.00 81.94 87 PRO A CA 1
ATOM 656 C C . PRO A 1 87 ? 32.740 -2.448 -12.723 1.00 81.94 87 PRO A C 1
ATOM 658 O O . PRO A 1 87 ? 32.474 -1.371 -12.170 1.00 81.94 87 PRO A O 1
ATOM 661 N N . LEU A 1 88 ? 32.679 -2.626 -14.042 1.00 87.81 88 LEU A N 1
ATOM 662 C CA . LEU A 1 88 ? 32.188 -1.625 -14.977 1.00 87.81 88 LEU A CA 1
ATOM 663 C C . LEU A 1 88 ? 30.664 -1.520 -14.849 1.00 87.81 88 LEU A C 1
ATOM 665 O O . LEU A 1 88 ? 29.948 -2.517 -14.802 1.00 87.81 88 LEU A O 1
ATOM 669 N N . VAL A 1 89 ? 30.167 -0.291 -14.788 1.00 91.19 89 VAL A N 1
ATOM 670 C CA . VAL A 1 89 ? 28.745 0.044 -14.832 1.00 91.19 89 VAL A CA 1
ATOM 671 C C . VAL A 1 89 ? 28.394 0.394 -16.271 1.00 91.19 89 VAL A C 1
ATOM 673 O O . VAL A 1 89 ? 28.990 1.301 -16.856 1.00 91.19 89 VAL A O 1
ATOM 676 N N . HIS A 1 90 ? 27.429 -0.329 -16.832 1.00 94.25 90 HIS A N 1
ATOM 677 C CA . HIS A 1 90 ? 26.938 -0.125 -18.191 1.00 94.25 90 HIS A CA 1
ATOM 678 C C . HIS A 1 90 ? 25.783 0.882 -18.213 1.00 94.25 90 HIS A C 1
ATOM 680 O O . HIS A 1 90 ? 24.860 0.811 -17.396 1.00 94.25 90 HIS A O 1
ATOM 686 N N . TYR A 1 91 ? 25.834 1.804 -19.170 1.00 94.75 91 TYR A N 1
ATOM 687 C CA . TYR A 1 91 ? 24.816 2.811 -19.427 1.00 94.75 91 TYR A CA 1
ATOM 688 C C . TYR A 1 91 ? 24.290 2.660 -20.852 1.00 94.75 91 TYR A C 1
ATOM 690 O O . TYR A 1 91 ? 25.063 2.471 -21.792 1.00 94.75 91 TYR A O 1
ATOM 698 N N . TYR A 1 92 ? 22.978 2.800 -20.988 1.00 95.81 92 TYR A N 1
ATOM 699 C CA . TYR A 1 92 ? 22.234 2.657 -22.230 1.00 95.81 92 TYR A CA 1
ATOM 700 C C . TYR A 1 92 ? 21.480 3.948 -22.529 1.00 95.81 92 TYR A C 1
ATOM 702 O O . TYR A 1 92 ? 21.043 4.638 -21.601 1.00 95.81 92 TYR A O 1
ATOM 710 N N . GLY A 1 93 ? 21.336 4.270 -23.808 1.00 94.88 93 GLY A N 1
ATOM 711 C CA . GLY A 1 93 ? 20.514 5.387 -24.270 1.00 94.88 93 GLY A CA 1
ATOM 712 C C . GLY A 1 93 ? 19.062 4.992 -24.519 1.00 94.88 93 GLY A C 1
ATOM 713 O O . GLY A 1 93 ? 18.742 3.810 -24.609 1.00 94.88 93 GLY A O 1
ATOM 714 N N . GLU A 1 94 ? 18.185 5.981 -24.687 1.00 93.19 94 GLU A N 1
ATOM 715 C CA . GLU A 1 94 ? 16.761 5.754 -24.983 1.00 93.19 94 GLU A CA 1
ATOM 716 C C . GLU A 1 94 ? 16.546 4.908 -26.251 1.00 93.19 94 GLU A C 1
ATOM 718 O O . GLU A 1 94 ? 15.684 4.033 -26.262 1.00 93.19 94 GLU A O 1
ATOM 723 N N . TRP A 1 95 ? 17.380 5.098 -27.281 1.00 94.19 95 TRP A N 1
ATOM 724 C CA . TRP A 1 95 ? 17.331 4.352 -28.548 1.00 94.19 95 TRP A CA 1
ATOM 725 C C . TRP A 1 95 ? 17.603 2.848 -28.399 1.00 94.19 95 TRP A C 1
ATOM 727 O O . TRP A 1 95 ? 17.281 2.080 -29.298 1.00 94.19 95 TRP A O 1
ATOM 737 N N . GLN A 1 96 ? 18.179 2.426 -27.271 1.00 94.56 96 GLN A N 1
ATOM 738 C CA . GLN A 1 96 ? 18.454 1.020 -26.953 1.00 94.56 96 GLN A CA 1
ATOM 739 C C . GLN A 1 96 ? 17.339 0.391 -26.104 1.00 94.56 96 GLN A C 1
ATOM 741 O O . GLN A 1 96 ? 17.465 -0.748 -25.651 1.00 94.56 96 GLN A O 1
ATOM 746 N N . THR A 1 97 ? 16.266 1.138 -25.829 1.00 93.50 97 THR A N 1
ATOM 747 C CA . THR A 1 97 ? 15.195 0.734 -24.914 1.00 93.50 97 THR A CA 1
ATOM 748 C C . THR A 1 97 ? 13.838 0.665 -25.602 1.00 93.50 97 THR A C 1
ATOM 750 O O . THR A 1 97 ? 13.571 1.360 -26.580 1.00 93.50 97 THR A O 1
ATOM 753 N N . ARG A 1 98 ? 12.947 -0.158 -25.048 1.00 92.56 98 ARG A N 1
ATOM 754 C CA . ARG A 1 98 ? 11.527 -0.239 -25.408 1.00 92.56 98 ARG A CA 1
ATOM 755 C C . ARG A 1 98 ? 10.655 0.024 -24.186 1.00 92.56 98 ARG A C 1
ATOM 757 O O . ARG A 1 98 ? 11.093 -0.182 -23.057 1.00 92.56 98 ARG A O 1
ATOM 764 N N . VAL A 1 99 ? 9.413 0.451 -24.402 1.00 88.56 99 VAL A N 1
ATOM 765 C CA . VAL A 1 99 ? 8.433 0.598 -23.314 1.00 88.56 99 VAL A CA 1
ATOM 766 C C . VAL A 1 99 ? 8.154 -0.778 -22.707 1.00 88.56 99 VAL A C 1
ATOM 768 O O . VAL A 1 99 ? 7.790 -1.714 -23.420 1.00 88.56 99 VAL A O 1
ATOM 771 N N . ALA A 1 100 ? 8.365 -0.902 -21.399 1.00 84.50 100 ALA A N 1
ATOM 772 C CA . ALA A 1 100 ? 8.140 -2.130 -20.655 1.00 84.50 100 ALA A CA 1
ATOM 773 C C . ALA A 1 100 ? 6.640 -2.302 -20.391 1.00 84.50 100 ALA A C 1
ATOM 775 O O . ALA A 1 100 ? 5.996 -1.420 -19.819 1.00 84.50 100 ALA A O 1
ATOM 776 N N . VAL A 1 101 ? 6.080 -3.444 -20.792 1.00 83.06 101 VAL A N 1
ATOM 777 C CA . VAL A 1 101 ? 4.696 -3.803 -20.460 1.00 83.06 101 VAL A CA 1
ATOM 778 C C . VAL A 1 101 ? 4.715 -4.574 -19.139 1.00 83.06 101 VAL A C 1
ATOM 780 O O . VAL A 1 101 ? 5.377 -5.613 -19.064 1.00 83.06 101 VAL A O 1
ATOM 783 N N . PRO A 1 102 ? 4.025 -4.097 -18.087 1.00 81.12 102 PRO A N 1
ATOM 784 C CA . PRO A 1 102 ? 4.024 -4.783 -16.805 1.00 81.12 102 PRO A CA 1
ATOM 785 C C . PRO A 1 102 ? 3.300 -6.131 -16.914 1.00 81.12 102 PRO A C 1
ATOM 787 O O . PRO A 1 102 ? 2.391 -6.313 -17.728 1.00 81.12 102 PRO A O 1
ATOM 790 N N . LEU A 1 103 ? 3.704 -7.091 -16.079 1.00 80.94 103 LEU A N 1
ATOM 791 C CA . LEU A 1 103 ? 3.102 -8.425 -16.051 1.00 80.94 103 LEU A CA 1
ATOM 792 C C . LEU A 1 103 ? 1.594 -8.328 -15.783 1.00 80.94 103 LEU A C 1
ATOM 794 O O . LEU A 1 103 ? 1.158 -7.528 -14.962 1.00 80.94 103 LEU A O 1
ATOM 798 N N . ALA A 1 104 ? 0.793 -9.157 -16.447 1.00 83.62 104 ALA A N 1
ATOM 799 C CA . ALA A 1 104 ? -0.640 -9.226 -16.181 1.00 83.62 104 ALA A CA 1
ATOM 800 C C . ALA A 1 104 ? -0.940 -10.131 -14.982 1.00 83.62 104 ALA A C 1
ATOM 802 O O . ALA A 1 104 ? -0.368 -11.220 -14.866 1.00 83.62 104 ALA A O 1
ATOM 803 N N . ALA A 1 105 ? -1.876 -9.715 -14.128 1.00 84.50 105 ALA A N 1
ATOM 804 C CA . ALA A 1 105 ? -2.494 -10.619 -13.169 1.00 84.50 105 ALA A CA 1
ATOM 805 C C . ALA A 1 105 ? -3.294 -11.691 -13.918 1.00 84.50 105 ALA A C 1
ATOM 807 O O . ALA A 1 105 ? -4.008 -11.404 -14.878 1.00 84.50 105 ALA A O 1
ATOM 808 N N . ARG A 1 106 ? -3.151 -12.948 -13.493 1.00 82.56 106 ARG A N 1
ATOM 809 C CA . ARG A 1 106 ? -3.869 -14.090 -14.076 1.00 82.56 106 ARG A CA 1
ATOM 810 C C . ARG A 1 106 ? -4.613 -14.825 -12.972 1.00 82.56 106 ARG A C 1
ATOM 812 O O . ARG A 1 106 ? -4.019 -15.143 -11.944 1.00 82.56 106 ARG A O 1
ATOM 819 N N . ASN A 1 107 ? -5.890 -15.129 -13.203 1.00 79.06 107 ASN A N 1
ATOM 820 C CA . ASN A 1 107 ? -6.749 -15.903 -12.295 1.00 79.06 107 ASN A CA 1
ATOM 821 C C . ASN A 1 107 ? -6.822 -15.314 -10.874 1.00 79.06 107 ASN A C 1
ATOM 823 O O . ASN A 1 107 ? -6.664 -16.040 -9.892 1.00 79.06 107 ASN A O 1
ATOM 827 N N . GLY A 1 108 ? -6.954 -13.990 -10.767 1.00 79.31 108 GLY A N 1
ATOM 828 C CA . GLY A 1 108 ? -7.008 -13.293 -9.480 1.00 79.31 108 GLY A CA 1
ATOM 829 C C . GLY A 1 108 ? -5.697 -13.284 -8.682 1.00 79.31 108 GLY A C 1
ATOM 830 O O . GLY A 1 108 ? -5.687 -12.762 -7.572 1.00 79.31 108 GLY A O 1
ATOM 831 N N . LYS A 1 109 ? -4.592 -13.831 -9.217 1.00 88.19 109 LYS A N 1
ATOM 832 C CA . LYS A 1 109 ? -3.280 -13.844 -8.552 1.00 88.19 109 LYS A CA 1
ATOM 833 C C . LYS A 1 109 ? -2.420 -12.665 -8.981 1.00 88.19 109 LYS A C 1
ATOM 835 O O . LYS A 1 109 ? -2.239 -12.414 -10.178 1.00 88.19 109 LYS A O 1
ATOM 840 N N . VAL A 1 110 ? -1.847 -11.985 -7.995 1.00 91.06 110 VAL A N 1
ATOM 841 C CA . VAL A 1 110 ? -0.993 -10.815 -8.207 1.00 91.06 110 VAL A CA 1
ATOM 842 C C . VAL A 1 110 ? 0.461 -11.271 -8.414 1.00 91.06 110 VAL A C 1
ATOM 844 O O . VAL A 1 110 ? 0.982 -12.020 -7.584 1.00 91.06 110 VAL A O 1
ATOM 847 N N . PRO A 1 111 ? 1.151 -10.845 -9.491 1.00 90.06 111 PRO A N 1
ATOM 848 C CA . PRO A 1 111 ? 2.564 -11.168 -9.683 1.00 90.06 111 PRO A CA 1
ATOM 849 C C . PRO A 1 111 ? 3.415 -10.443 -8.634 1.00 90.06 111 PRO A C 1
ATOM 851 O O . PRO A 1 111 ? 3.284 -9.235 -8.458 1.00 90.06 111 PRO A O 1
ATOM 854 N N . ARG A 1 112 ? 4.280 -11.179 -7.927 1.00 90.94 112 ARG A N 1
ATOM 855 C CA . ARG A 1 112 ? 5.097 -10.670 -6.812 1.00 90.94 112 ARG A CA 1
ATOM 856 C C . ARG A 1 112 ? 6.584 -10.689 -7.153 1.00 90.94 112 ARG A C 1
ATOM 858 O O . ARG A 1 112 ? 7.050 -11.586 -7.855 1.00 90.94 112 ARG A O 1
ATOM 865 N N . ASN A 1 113 ? 7.334 -9.754 -6.575 1.00 89.88 113 ASN A N 1
ATOM 866 C CA . ASN A 1 113 ? 8.797 -9.760 -6.613 1.00 89.88 113 ASN A CA 1
ATOM 867 C C . ASN A 1 113 ? 9.355 -10.873 -5.701 1.00 89.88 113 ASN A C 1
ATOM 869 O O . ASN A 1 113 ? 8.619 -11.477 -4.921 1.00 89.88 113 ASN A O 1
ATOM 873 N N . ALA A 1 114 ? 10.674 -11.105 -5.723 1.00 89.56 114 ALA A N 1
ATOM 874 C CA . ALA A 1 114 ? 11.339 -12.110 -4.874 1.00 89.56 114 ALA A CA 1
ATOM 875 C C . ALA A 1 114 ? 11.070 -11.931 -3.363 1.00 89.56 114 ALA A C 1
ATOM 877 O O . ALA A 1 114 ? 11.107 -12.889 -2.600 1.00 89.56 114 ALA A O 1
ATOM 878 N N . MET A 1 115 ? 10.764 -10.703 -2.936 1.00 88.31 115 MET A N 1
ATOM 879 C CA . MET A 1 115 ? 10.400 -10.372 -1.554 1.00 88.31 115 MET A CA 1
ATOM 880 C C . MET A 1 115 ? 8.904 -10.546 -1.243 1.00 88.31 115 MET A C 1
ATOM 882 O O . MET A 1 115 ? 8.469 -10.205 -0.148 1.00 88.31 115 MET A O 1
ATOM 886 N N . GLY A 1 116 ? 8.095 -11.009 -2.198 1.00 90.75 116 GLY A N 1
ATOM 887 C CA . GLY A 1 116 ? 6.648 -11.172 -2.032 1.00 90.75 116 GLY A CA 1
ATOM 888 C C . GLY A 1 116 ? 5.823 -9.882 -2.155 1.00 90.75 116 GLY A C 1
ATOM 889 O O . GLY A 1 116 ? 4.609 -9.929 -1.981 1.00 90.75 116 GLY A O 1
ATOM 890 N N . ASN A 1 117 ? 6.454 -8.749 -2.477 1.00 93.19 117 ASN A N 1
ATOM 891 C CA . ASN A 1 117 ? 5.810 -7.434 -2.587 1.00 93.19 117 ASN A CA 1
ATOM 892 C C . ASN A 1 117 ? 5.664 -6.997 -4.051 1.00 93.19 117 ASN A C 1
ATOM 894 O O . ASN A 1 117 ? 6.327 -7.548 -4.934 1.00 93.19 117 ASN A O 1
ATOM 898 N N . VAL A 1 118 ? 4.840 -5.975 -4.286 1.00 92.56 118 VAL A N 1
ATOM 899 C CA . VAL A 1 118 ? 4.695 -5.307 -5.590 1.00 92.56 118 VAL A CA 1
ATOM 900 C C . VAL A 1 118 ? 5.173 -3.870 -5.472 1.00 92.56 118 VAL A C 1
ATOM 902 O O . VAL A 1 118 ? 4.770 -3.158 -4.557 1.00 92.56 118 VAL A O 1
ATOM 905 N N . GLU A 1 119 ? 6.030 -3.438 -6.391 1.00 91.38 119 GLU A N 1
ATOM 906 C CA . GLU A 1 119 ? 6.460 -2.042 -6.477 1.00 91.38 119 GLU A CA 1
ATOM 907 C C . GLU A 1 119 ? 5.337 -1.187 -7.063 1.00 91.38 119 GLU A C 1
ATOM 909 O O . GLU A 1 119 ? 4.815 -1.485 -8.138 1.00 91.38 119 GLU A O 1
ATOM 914 N N . VAL A 1 120 ? 4.959 -0.128 -6.348 1.00 91.69 120 VAL A N 1
ATOM 915 C CA . VAL A 1 120 ? 3.935 0.828 -6.783 1.00 91.69 120 VAL A CA 1
ATOM 916 C C . VAL A 1 120 ? 4.579 2.185 -7.090 1.00 91.69 120 VAL A C 1
ATOM 918 O O . VAL A 1 120 ? 5.687 2.461 -6.610 1.00 91.69 120 VAL A O 1
ATOM 921 N N . PRO A 1 121 ? 3.934 3.050 -7.894 1.00 87.56 121 PRO A N 1
ATOM 922 C CA . PRO A 1 121 ? 4.437 4.396 -8.143 1.00 87.56 121 PRO A CA 1
ATOM 923 C C . PRO A 1 121 ? 4.736 5.136 -6.827 1.00 87.56 121 PRO A C 1
ATOM 925 O O . PRO A 1 121 ? 3.926 5.070 -5.898 1.00 87.56 121 PRO A O 1
ATOM 928 N N . PRO A 1 122 ? 5.888 5.825 -6.706 1.00 83.12 122 PRO A N 1
ATOM 929 C CA . PRO A 1 122 ? 6.826 6.225 -7.766 1.00 83.12 122 PRO A CA 1
ATOM 930 C C . PRO A 1 122 ? 7.950 5.223 -8.111 1.00 83.12 122 PRO A C 1
ATOM 932 O O . PRO A 1 122 ? 8.787 5.544 -8.952 1.00 83.12 122 PRO A O 1
ATOM 935 N N . LEU A 1 123 ? 8.048 4.058 -7.458 1.00 85.31 123 LEU A N 1
ATOM 936 C CA . LEU A 1 123 ? 9.155 3.114 -7.704 1.00 85.31 123 LEU A CA 1
ATOM 937 C C . LEU A 1 123 ? 9.042 2.404 -9.057 1.00 85.31 123 LEU A C 1
ATOM 939 O O . LEU A 1 123 ? 10.050 2.217 -9.739 1.00 85.31 123 LEU A O 1
ATOM 943 N N . ALA A 1 124 ? 7.816 2.051 -9.432 1.00 85.69 124 ALA A N 1
ATOM 944 C CA . ALA A 1 124 ? 7.477 1.487 -10.728 1.00 85.69 124 ALA A CA 1
ATOM 945 C C . ALA A 1 124 ? 6.641 2.486 -11.535 1.00 85.69 124 ALA A C 1
ATOM 947 O O . ALA A 1 124 ? 5.823 3.218 -10.978 1.00 85.69 124 ALA A O 1
ATOM 948 N N . HIS A 1 125 ? 6.820 2.488 -12.855 1.00 84.56 125 HIS A N 1
ATOM 949 C CA . HIS A 1 125 ? 6.044 3.338 -13.760 1.00 84.56 125 HIS A CA 1
ATOM 950 C C . HIS A 1 125 ? 4.564 2.927 -13.824 1.00 84.56 125 HIS A C 1
ATOM 952 O O . HIS A 1 125 ? 3.680 3.777 -13.892 1.00 84.56 125 HIS A O 1
ATOM 958 N N . ALA A 1 126 ? 4.289 1.622 -13.811 1.00 86.81 126 ALA A N 1
ATOM 959 C CA . ALA A 1 126 ? 2.945 1.077 -13.940 1.00 86.81 126 ALA A CA 1
ATOM 960 C C . ALA A 1 126 ? 2.759 -0.149 -13.042 1.00 86.81 126 ALA A C 1
ATOM 962 O O . ALA A 1 126 ? 3.701 -0.904 -12.796 1.00 86.81 126 ALA A O 1
ATOM 963 N N . LEU A 1 127 ? 1.525 -0.342 -12.577 1.00 88.94 127 LEU A N 1
ATOM 964 C CA . LEU A 1 127 ? 1.117 -1.542 -11.856 1.00 88.94 127 LEU A CA 1
ATOM 965 C C . LEU A 1 127 ? 0.954 -2.724 -12.824 1.00 88.94 127 LEU A C 1
ATOM 967 O O . LEU A 1 127 ? 0.706 -2.511 -14.015 1.00 88.94 127 LEU A O 1
ATOM 971 N N . PRO A 1 128 ? 1.041 -3.969 -12.323 1.00 88.88 128 PRO A N 1
ATOM 972 C CA . PRO A 1 128 ? 0.645 -5.147 -13.081 1.00 88.88 128 PRO A CA 1
ATOM 973 C C . PRO A 1 128 ? -0.737 -4.976 -13.726 1.00 88.88 128 PRO A C 1
ATOM 975 O O . PRO A 1 128 ? -1.675 -4.490 -13.085 1.00 88.88 128 PRO A O 1
ATOM 978 N N . LEU A 1 129 ? -0.881 -5.375 -14.991 1.00 89.69 129 LEU A N 1
ATOM 979 C CA . LEU A 1 129 ? -2.147 -5.217 -15.714 1.00 89.69 129 LEU A CA 1
ATOM 980 C C . LEU A 1 129 ? -3.262 -5.992 -14.999 1.00 89.69 129 LEU A C 1
ATOM 982 O O . LEU A 1 129 ? -3.061 -7.137 -14.591 1.00 89.69 129 LEU A O 1
ATOM 986 N N . GLY A 1 130 ? -4.435 -5.372 -14.853 1.00 90.00 130 GLY A N 1
ATOM 987 C CA . GLY A 1 130 ? -5.571 -5.971 -14.143 1.00 90.00 130 GLY A CA 1
ATOM 988 C C . GLY A 1 130 ? -5.443 -5.959 -12.615 1.00 90.00 130 GLY A C 1
ATOM 989 O O . GLY A 1 130 ? -6.196 -6.659 -11.940 1.00 90.00 130 GLY A O 1
ATOM 990 N N . THR A 1 131 ? -4.510 -5.183 -12.057 1.00 92.75 131 THR A N 1
ATOM 991 C CA . THR A 1 131 ? -4.398 -4.964 -10.608 1.00 92.75 131 THR A CA 1
ATOM 992 C C . THR A 1 131 ? -4.654 -3.516 -10.228 1.00 92.75 131 THR A C 1
ATOM 994 O O . THR A 1 131 ? -4.441 -2.603 -11.025 1.00 92.75 131 THR A O 1
ATOM 997 N N . VAL A 1 132 ? -5.107 -3.320 -8.993 1.00 93.31 132 VAL A N 1
ATOM 998 C CA . VAL A 1 132 ? -5.402 -2.014 -8.407 1.00 93.31 132 VAL A CA 1
ATOM 999 C C . VAL A 1 132 ? -4.664 -1.888 -7.080 1.00 93.31 132 VAL A C 1
ATOM 1001 O O . VAL A 1 132 ? -4.583 -2.838 -6.296 1.00 93.31 132 VAL A O 1
ATOM 1004 N N . HIS A 1 133 ? -4.098 -0.706 -6.841 1.00 95.12 133 HIS A N 1
ATOM 1005 C CA . HIS A 1 133 ? -3.467 -0.351 -5.574 1.00 95.12 133 HIS A CA 1
ATOM 1006 C C . HIS A 1 133 ? -4.490 0.304 -4.647 1.00 95.12 133 HIS A C 1
ATOM 1008 O O . HIS A 1 133 ? -5.079 1.329 -4.977 1.00 95.12 133 HIS A O 1
ATOM 1014 N N . LEU A 1 134 ? -4.672 -0.286 -3.469 1.00 94.69 134 LEU A N 1
ATOM 1015 C CA . LEU A 1 134 ? -5.512 0.238 -2.402 1.00 94.69 134 LEU A CA 1
ATOM 1016 C C . LEU A 1 134 ? -4.625 0.801 -1.290 1.00 94.69 134 LEU A C 1
ATOM 1018 O O . LEU A 1 134 ? -4.128 0.041 -0.452 1.00 94.69 134 LEU A O 1
ATOM 1022 N N . ASP A 1 135 ? -4.442 2.125 -1.258 1.00 94.38 135 ASP A N 1
ATOM 1023 C CA . ASP A 1 135 ? -3.680 2.824 -0.210 1.00 94.38 135 ASP A CA 1
ATOM 1024 C C . ASP A 1 135 ? -4.521 3.046 1.057 1.00 94.38 135 ASP A C 1
ATOM 1026 O O . ASP A 1 135 ? -4.869 4.164 1.437 1.00 94.38 135 ASP A O 1
ATOM 1030 N N . LEU A 1 136 ? -4.912 1.941 1.693 1.00 93.44 136 LEU A N 1
ATOM 1031 C CA . LEU A 1 136 ? -5.721 1.941 2.908 1.00 93.44 136 LEU A CA 1
ATOM 1032 C C . LEU A 1 136 ? -4.969 1.264 4.065 1.00 93.44 136 LEU A C 1
ATOM 1034 O O . LEU A 1 136 ? -4.366 0.196 3.885 1.00 93.44 136 LEU A O 1
ATOM 1038 N N . PRO A 1 137 ? -5.018 1.824 5.288 1.00 91.25 137 PRO A N 1
ATOM 1039 C CA . PRO A 1 137 ? -4.337 1.239 6.434 1.00 91.25 137 PRO A CA 1
ATOM 1040 C C . PRO A 1 137 ? -4.989 -0.086 6.834 1.00 91.25 137 PRO A C 1
ATOM 1042 O O . PRO A 1 137 ? -6.211 -0.196 6.907 1.00 91.25 137 PRO A O 1
ATOM 1045 N N . SER A 1 138 ? -4.167 -1.094 7.133 1.00 89.25 138 SER A N 1
ATOM 1046 C CA . SER A 1 138 ? -4.609 -2.424 7.591 1.00 89.25 138 SER A CA 1
ATOM 1047 C C . SER A 1 138 ? -5.559 -3.170 6.638 1.00 89.25 138 SER A C 1
ATOM 1049 O O . SER A 1 138 ? -6.219 -4.121 7.063 1.00 89.25 138 SER A O 1
ATOM 1051 N N . VAL A 1 139 ? -5.611 -2.802 5.353 1.00 94.19 139 VAL A N 1
ATOM 1052 C CA . VAL A 1 139 ? -6.453 -3.482 4.350 1.00 94.19 139 VAL A CA 1
ATOM 1053 C C . VAL A 1 139 ? -6.017 -4.933 4.102 1.00 94.19 139 VAL A C 1
ATOM 1055 O O . VAL A 1 139 ? -6.839 -5.785 3.787 1.00 94.19 139 VAL A O 1
ATOM 1058 N N . PHE A 1 140 ? -4.750 -5.265 4.364 1.00 93.00 140 PHE A N 1
ATOM 1059 C CA . PHE A 1 140 ? -4.229 -6.629 4.228 1.00 93.00 140 PHE A CA 1
ATOM 1060 C C . PHE A 1 140 ? -4.997 -7.660 5.073 1.00 93.00 140 PHE A C 1
ATOM 1062 O O . PHE A 1 140 ? -5.264 -8.765 4.608 1.00 93.00 140 PHE A O 1
ATOM 1069 N N . ALA A 1 141 ? -5.420 -7.286 6.285 1.00 92.31 141 ALA A N 1
ATOM 1070 C CA . ALA A 1 141 ? -6.229 -8.158 7.140 1.00 92.31 141 ALA A CA 1
ATOM 1071 C C . ALA A 1 141 ? -7.633 -8.403 6.557 1.00 92.31 141 ALA A C 1
ATOM 1073 O O . ALA A 1 141 ? -8.203 -9.478 6.727 1.00 92.31 141 ALA A O 1
ATOM 1074 N N . VAL A 1 142 ? -8.178 -7.416 5.843 1.00 94.62 142 VAL A N 1
ATOM 1075 C CA . VAL A 1 142 ? -9.474 -7.517 5.161 1.00 94.62 142 VAL A CA 1
ATOM 1076 C C . VAL A 1 142 ? -9.377 -8.476 3.975 1.00 94.62 142 VAL A C 1
ATOM 1078 O O . VAL A 1 142 ? -10.226 -9.355 3.837 1.00 94.62 142 VAL A O 1
ATOM 1081 N N . CYS A 1 143 ? -8.305 -8.388 3.182 1.00 93.88 143 CYS A N 1
ATOM 1082 C CA . CYS A 1 143 ? -8.061 -9.322 2.079 1.00 93.88 143 CYS A CA 1
ATOM 1083 C C . CYS A 1 143 ? -7.902 -10.768 2.572 1.00 93.88 143 CYS A C 1
ATOM 1085 O O . CYS A 1 143 ? -8.481 -11.683 1.987 1.00 93.88 143 CYS A O 1
ATOM 1087 N N . GLN A 1 144 ? -7.191 -10.975 3.689 1.00 93.44 144 GLN A N 1
ATOM 1088 C CA . GLN A 1 144 ? -7.074 -12.298 4.315 1.00 93.44 144 GLN A CA 1
ATOM 1089 C C . GLN A 1 144 ? -8.429 -12.844 4.779 1.00 93.44 144 GLN A C 1
ATOM 1091 O O . GLN A 1 144 ? -8.713 -14.023 4.574 1.00 93.44 144 GLN A O 1
ATOM 1096 N N . ALA A 1 145 ? -9.285 -11.995 5.358 1.00 93.06 145 ALA A N 1
ATOM 1097 C CA . ALA A 1 145 ? -10.627 -12.395 5.778 1.00 93.06 145 ALA A CA 1
ATOM 1098 C C . ALA A 1 145 ? -11.506 -12.834 4.592 1.00 93.06 145 ALA A C 1
ATOM 1100 O O . ALA A 1 145 ? -12.297 -13.764 4.732 1.00 93.06 145 ALA A O 1
ATOM 1101 N N . LEU A 1 146 ? -11.334 -12.206 3.424 1.00 92.81 146 LEU A N 1
ATOM 1102 C CA . LEU A 1 146 ? -12.016 -12.576 2.178 1.00 92.81 146 LEU A CA 1
ATOM 1103 C C . LEU A 1 146 ? -11.343 -13.728 1.419 1.00 92.81 146 LEU A C 1
ATOM 1105 O O . LEU A 1 146 ? -11.894 -14.185 0.422 1.00 92.81 146 LEU A O 1
ATOM 1109 N N . ARG A 1 147 ? -10.175 -14.205 1.873 1.00 93.69 147 ARG A N 1
ATOM 1110 C CA . ARG A 1 147 ? -9.342 -15.206 1.177 1.00 93.69 147 ARG A CA 1
ATOM 1111 C C . ARG A 1 147 ? -8.993 -14.809 -0.264 1.00 93.69 147 ARG A C 1
ATOM 1113 O O . ARG A 1 147 ? -8.863 -15.666 -1.134 1.00 93.69 147 ARG A O 1
ATOM 1120 N N . VAL A 1 148 ? -8.828 -13.510 -0.500 1.00 93.31 148 VAL A N 1
ATOM 1121 C CA . VAL A 1 148 ? -8.409 -12.952 -1.791 1.00 93.31 148 VAL A CA 1
ATOM 1122 C C . VAL A 1 148 ? -6.887 -12.827 -1.818 1.00 93.31 148 VAL A C 1
ATOM 1124 O O . VAL A 1 148 ? -6.274 -12.442 -0.818 1.00 93.31 148 VAL A O 1
ATOM 1127 N N . ASP A 1 149 ? -6.272 -13.137 -2.961 1.00 93.81 149 ASP A N 1
ATOM 1128 C CA . ASP A 1 149 ? -4.832 -12.963 -3.138 1.00 93.81 149 ASP A CA 1
ATOM 1129 C C . ASP A 1 149 ? -4.467 -11.473 -3.143 1.00 93.81 149 ASP A C 1
ATOM 1131 O O . ASP A 1 149 ? -5.006 -10.662 -3.896 1.00 93.81 149 ASP A O 1
ATOM 1135 N N . ALA A 1 150 ? -3.554 -11.114 -2.250 1.00 93.50 150 ALA A N 1
ATOM 1136 C CA . ALA A 1 150 ? -3.157 -9.743 -1.983 1.00 93.50 150 ALA A CA 1
ATOM 1137 C C . ALA A 1 150 ? -1.639 -9.678 -1.835 1.00 93.50 150 ALA A C 1
ATOM 1139 O O . ALA A 1 150 ? -1.031 -10.553 -1.209 1.00 93.50 150 ALA A O 1
ATOM 1140 N N . ALA A 1 151 ? -1.013 -8.645 -2.392 1.00 94.56 151 ALA A N 1
ATOM 1141 C CA . ALA A 1 151 ? 0.417 -8.398 -2.230 1.00 94.56 151 ALA A CA 1
ATOM 1142 C C . ALA A 1 151 ? 0.650 -7.041 -1.546 1.00 94.56 151 ALA A C 1
ATOM 1144 O O . ALA A 1 151 ? 0.004 -6.062 -1.922 1.00 94.56 151 ALA A O 1
ATOM 1145 N N . PRO A 1 152 ? 1.555 -6.936 -0.557 1.00 95.00 152 PRO A N 1
ATOM 1146 C CA . PRO A 1 152 ? 1.909 -5.644 0.018 1.00 95.00 152 PRO A CA 1
ATOM 1147 C C . PRO A 1 152 ? 2.500 -4.708 -1.045 1.00 95.00 152 PRO A C 1
ATOM 1149 O O . PRO A 1 152 ? 3.349 -5.115 -1.845 1.00 95.00 152 PRO A O 1
ATOM 1152 N N . ALA A 1 153 ? 2.055 -3.453 -1.041 1.00 95.31 153 ALA A N 1
ATOM 1153 C CA . ALA A 1 153 ? 2.499 -2.433 -1.986 1.00 95.31 153 ALA A CA 1
ATOM 1154 C C . ALA A 1 153 ? 3.729 -1.689 -1.445 1.00 95.31 153 ALA A C 1
ATOM 1156 O O . ALA A 1 153 ? 3.658 -1.012 -0.420 1.00 95.31 153 ALA A O 1
ATOM 1157 N N . LEU A 1 154 ? 4.865 -1.810 -2.131 1.00 94.00 154 LEU A N 1
ATOM 1158 C CA . LEU A 1 154 ? 6.106 -1.107 -1.824 1.00 94.00 154 LEU A CA 1
ATOM 1159 C C . LEU A 1 154 ? 6.110 0.251 -2.529 1.00 94.00 154 LEU A C 1
ATOM 1161 O O . LEU A 1 154 ? 6.305 0.322 -3.740 1.00 94.00 154 LEU A O 1
ATOM 1165 N N . ALA A 1 155 ? 5.905 1.321 -1.763 1.00 92.31 155 ALA A N 1
ATOM 1166 C CA . ALA A 1 155 ? 5.823 2.688 -2.284 1.00 92.31 155 ALA A CA 1
ATOM 1167 C C . ALA A 1 155 ? 7.170 3.429 -2.261 1.00 92.31 155 ALA A C 1
ATOM 1169 O O . ALA A 1 155 ? 7.334 4.459 -2.906 1.00 92.31 155 ALA A O 1
ATOM 1170 N N . GLY A 1 156 ? 8.149 2.944 -1.497 1.00 92.00 156 GLY A N 1
ATOM 1171 C CA . GLY A 1 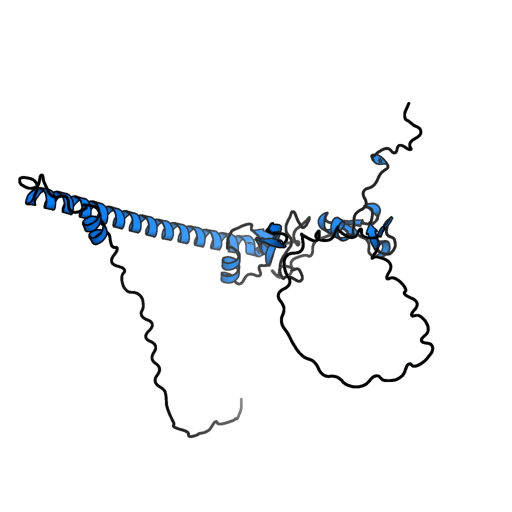156 ? 9.425 3.635 -1.355 1.00 92.00 156 GLY A CA 1
ATOM 1172 C C . GLY A 1 156 ? 10.345 2.999 -0.328 1.00 92.00 156 GLY A C 1
ATOM 1173 O O . GLY A 1 156 ? 10.056 1.937 0.221 1.00 92.00 156 GLY A O 1
ATOM 1174 N N . PHE A 1 157 ? 11.437 3.699 -0.040 1.00 92.56 157 PHE A N 1
ATOM 1175 C CA . PHE A 1 157 ? 12.361 3.364 1.037 1.00 92.56 157 PHE A CA 1
ATOM 1176 C C . PHE A 1 157 ? 12.561 4.589 1.925 1.00 92.56 157 PHE A C 1
ATOM 1178 O O . PHE A 1 157 ? 12.922 5.663 1.439 1.00 92.56 157 PHE A O 1
ATOM 1185 N N . GLU A 1 158 ? 12.341 4.429 3.224 1.00 93.62 158 GLU A N 1
ATOM 1186 C CA . GLU A 1 158 ? 12.646 5.454 4.215 1.00 93.62 158 GLU A CA 1
ATOM 1187 C C . GLU A 1 158 ? 14.045 5.213 4.775 1.00 93.62 158 GLU A C 1
ATOM 1189 O O . GLU A 1 158 ? 14.389 4.109 5.197 1.00 93.62 158 GLU A O 1
ATOM 1194 N N . HIS A 1 159 ? 14.865 6.259 4.776 1.00 91.88 159 HIS A N 1
ATOM 1195 C CA . HIS A 1 159 ? 16.219 6.196 5.306 1.00 91.88 159 HIS A CA 1
ATOM 1196 C C . HIS A 1 159 ? 16.204 6.695 6.751 1.00 91.88 159 HIS A C 1
ATOM 1198 O O . HIS A 1 159 ? 16.025 7.888 6.996 1.00 91.88 159 HIS A O 1
ATOM 1204 N N . ARG A 1 160 ? 16.398 5.793 7.717 1.00 90.88 160 ARG A N 1
ATOM 1205 C CA . ARG A 1 160 ? 16.527 6.132 9.145 1.00 90.88 160 ARG A CA 1
ATOM 1206 C C . ARG A 1 160 ? 17.801 5.516 9.706 1.00 90.88 160 ARG A C 1
ATOM 1208 O O . ARG A 1 160 ? 18.044 4.324 9.545 1.00 90.88 160 ARG A O 1
ATOM 1215 N N . GLY A 1 161 ? 18.629 6.333 10.359 1.00 87.94 161 GLY A N 1
ATOM 1216 C CA . GLY A 1 161 ? 19.857 5.865 11.017 1.00 87.94 161 GLY A CA 1
ATOM 1217 C C . GLY A 1 161 ? 20.847 5.169 10.074 1.00 87.94 161 GLY A C 1
ATOM 1218 O O . GLY A 1 161 ? 21.448 4.168 10.448 1.00 87.94 161 GLY A O 1
ATOM 1219 N N . GLY A 1 162 ? 20.965 5.641 8.827 1.00 89.50 162 GLY A N 1
ATOM 1220 C CA . GLY A 1 162 ? 21.858 5.052 7.821 1.00 89.50 162 GLY A CA 1
ATOM 1221 C C . GLY A 1 162 ? 21.383 3.718 7.228 1.00 89.50 162 GLY A C 1
ATOM 1222 O O . GLY A 1 162 ? 22.094 3.136 6.413 1.00 89.50 162 GLY A O 1
ATOM 1223 N N . ARG A 1 163 ? 20.189 3.234 7.595 1.00 90.38 163 ARG A N 1
ATOM 1224 C CA . ARG A 1 163 ? 19.557 2.049 6.999 1.00 90.38 163 ARG A CA 1
ATOM 1225 C C . ARG A 1 163 ? 18.349 2.461 6.162 1.00 90.38 163 ARG A C 1
ATOM 1227 O O . ARG A 1 163 ? 17.603 3.359 6.548 1.00 90.38 163 ARG A O 1
ATOM 1234 N N . ALA A 1 164 ? 18.173 1.804 5.018 1.00 92.75 164 ALA A N 1
ATOM 1235 C CA . ALA A 1 164 ? 17.004 1.962 4.161 1.00 92.75 164 ALA A CA 1
ATOM 1236 C C . ALA A 1 164 ? 15.966 0.889 4.516 1.00 92.75 164 ALA A C 1
ATOM 1238 O O . ALA A 1 164 ? 16.228 -0.304 4.360 1.00 92.75 164 ALA A O 1
ATOM 1239 N N . THR A 1 165 ? 14.799 1.312 4.991 1.00 92.31 165 THR A N 1
ATOM 1240 C CA . THR A 1 165 ? 13.685 0.431 5.359 1.00 92.31 165 THR A CA 1
ATOM 1241 C C . THR A 1 165 ? 12.590 0.528 4.294 1.00 92.31 165 THR A C 1
ATOM 1243 O O . THR A 1 165 ? 12.251 1.642 3.889 1.00 92.31 165 THR A O 1
ATOM 1246 N N . PRO A 1 166 ? 12.019 -0.594 3.817 1.00 93.56 166 PRO A N 1
ATOM 1247 C CA . PRO A 1 166 ? 10.938 -0.560 2.836 1.00 93.56 166 PRO A CA 1
ATOM 1248 C C . PRO A 1 166 ? 9.664 0.062 3.424 1.00 93.56 166 PRO A C 1
ATOM 1250 O O . PRO A 1 166 ? 9.178 -0.358 4.474 1.00 93.56 166 PRO A O 1
ATOM 1253 N N . CYS A 1 167 ? 9.094 1.034 2.715 1.00 93.44 167 CYS A N 1
ATOM 1254 C CA . CYS A 1 167 ? 7.808 1.645 3.039 1.00 93.44 167 CYS A CA 1
ATOM 1255 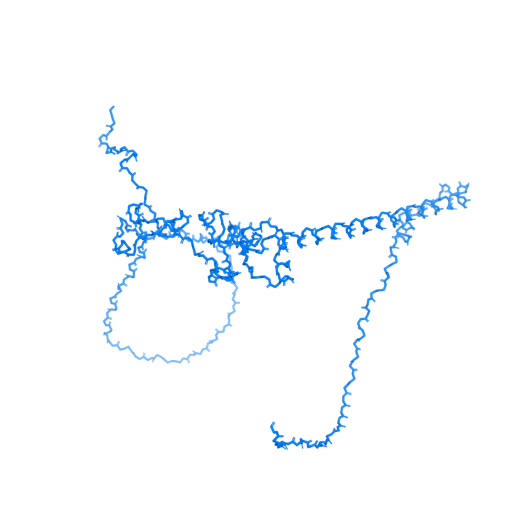C C . CYS A 1 167 ? 6.685 0.886 2.341 1.00 93.44 167 CYS A C 1
ATOM 1257 O O . CYS A 1 167 ? 6.401 1.126 1.164 1.00 93.44 167 CYS A O 1
ATOM 1259 N N . LEU A 1 168 ? 6.042 -0.017 3.077 1.00 93.88 168 LEU A N 1
ATOM 1260 C CA . LEU A 1 168 ? 4.862 -0.732 2.603 1.00 93.88 168 LEU A CA 1
ATOM 1261 C C . LEU A 1 168 ? 3.605 0.095 2.899 1.00 93.88 168 LEU A C 1
ATOM 1263 O O . LEU A 1 168 ? 3.330 0.410 4.058 1.00 93.88 168 LEU A O 1
ATOM 1267 N N . ARG A 1 169 ? 2.857 0.463 1.857 1.00 93.50 169 ARG A N 1
ATOM 1268 C CA . ARG A 1 169 ? 1.646 1.289 1.948 1.00 93.50 169 ARG A CA 1
ATOM 1269 C C . ARG A 1 169 ? 0.488 0.646 1.210 1.00 93.50 169 ARG A C 1
ATOM 1271 O O . ARG A 1 169 ? 0.463 0.620 -0.016 1.00 93.50 169 ARG A O 1
ATOM 1278 N N . GLY A 1 170 ? -0.478 0.148 1.973 1.00 94.25 170 GLY A N 1
ATOM 1279 C CA . GLY A 1 170 ? -1.643 -0.510 1.407 1.00 94.25 170 GLY A CA 1
ATOM 1280 C C . GLY A 1 170 ? -1.309 -1.855 0.760 1.00 94.25 170 GLY A C 1
ATOM 1281 O O . GLY A 1 170 ? -0.355 -2.539 1.149 1.00 94.25 170 GLY A O 1
ATOM 1282 N N . VAL A 1 171 ? -2.134 -2.255 -0.203 1.00 95.31 171 VAL A N 1
ATOM 1283 C CA . VAL A 1 171 ? -2.087 -3.578 -0.842 1.00 95.31 171 VAL A CA 1
ATOM 1284 C C . VAL A 1 171 ? -2.432 -3.459 -2.324 1.00 95.31 171 VAL A C 1
ATOM 1286 O O . VAL A 1 171 ? -3.252 -2.629 -2.707 1.00 95.31 171 VAL A O 1
ATOM 1289 N N . VAL A 1 172 ? -1.826 -4.308 -3.151 1.00 95.19 172 VAL A N 1
ATOM 1290 C CA . VAL A 1 172 ? -2.227 -4.538 -4.542 1.00 95.19 172 VAL A CA 1
ATOM 1291 C C . VAL A 1 172 ? -3.116 -5.778 -4.612 1.00 95.19 172 VAL A C 1
ATOM 1293 O O . VAL A 1 172 ? -2.748 -6.838 -4.094 1.00 95.19 172 VAL A O 1
ATOM 1296 N N . VAL A 1 173 ? -4.281 -5.635 -5.242 1.00 94.88 173 VAL A N 1
ATOM 1297 C CA . VAL A 1 173 ? -5.289 -6.692 -5.424 1.00 94.88 173 VAL A CA 1
ATOM 1298 C C . VAL A 1 173 ? -5.673 -6.765 -6.905 1.00 94.88 173 VAL A C 1
ATOM 1300 O O . VAL A 1 173 ? -5.516 -5.790 -7.639 1.00 94.88 173 VAL A O 1
ATOM 1303 N N . ALA A 1 174 ? -6.165 -7.914 -7.368 1.00 94.38 174 ALA A N 1
ATOM 1304 C CA . ALA A 1 174 ? -6.801 -8.005 -8.681 1.00 94.38 174 ALA A CA 1
ATOM 1305 C C . ALA A 1 174 ? -8.029 -7.076 -8.765 1.00 94.38 174 ALA A C 1
ATOM 1307 O O . ALA A 1 174 ? -8.810 -6.993 -7.814 1.00 94.38 174 ALA A O 1
ATOM 1308 N N . ALA A 1 175 ? -8.219 -6.414 -9.909 1.00 92.81 175 ALA A N 1
ATOM 1309 C CA . ALA A 1 175 ? -9.302 -5.448 -10.124 1.00 92.81 175 ALA A CA 1
ATOM 1310 C C . ALA A 1 175 ? -10.699 -6.052 -9.875 1.00 92.81 175 ALA A C 1
ATOM 1312 O O . ALA A 1 175 ? -11.591 -5.391 -9.356 1.00 92.81 175 ALA A O 1
ATOM 1313 N N . GLU A 1 176 ? -10.868 -7.345 -10.159 1.00 91.62 176 GLU A N 1
ATOM 1314 C CA . GLU A 1 176 ? -12.116 -8.093 -9.952 1.00 91.62 176 GLU A CA 1
ATOM 1315 C C . GLU A 1 176 ? -12.583 -8.114 -8.485 1.00 91.62 176 GLU A C 1
ATOM 1317 O O . GLU A 1 176 ? -13.780 -8.174 -8.207 1.00 91.62 176 GLU A O 1
ATOM 1322 N N . HIS A 1 177 ? -11.648 -8.063 -7.532 1.00 92.44 177 HIS A N 1
ATOM 1323 C CA . HIS A 1 177 ? -11.946 -8.167 -6.101 1.00 92.44 177 HIS A CA 1
ATOM 1324 C C . HIS A 1 177 ? -11.937 -6.819 -5.375 1.00 92.44 177 HIS A C 1
ATOM 1326 O O . HIS A 1 177 ? -12.226 -6.774 -4.177 1.00 92.44 177 HIS A O 1
ATOM 1332 N N . GLU A 1 178 ? -11.642 -5.724 -6.078 1.00 93.50 178 GLU A N 1
ATOM 1333 C CA . GLU A 1 178 ? -11.547 -4.379 -5.508 1.00 93.50 178 GLU A CA 1
ATOM 1334 C C . GLU A 1 178 ? -12.814 -3.996 -4.732 1.00 93.50 178 GLU A C 1
ATOM 1336 O O . GLU A 1 178 ? -12.745 -3.660 -3.548 1.00 93.50 178 GLU A O 1
ATOM 1341 N N . GLY A 1 179 ? -13.980 -4.122 -5.374 1.00 94.75 179 GLY A N 1
ATOM 1342 C CA . GLY A 1 179 ? -15.260 -3.751 -4.769 1.00 94.75 179 GLY A CA 1
ATOM 1343 C C . GLY A 1 179 ? -15.562 -4.544 -3.495 1.00 94.75 179 GLY A C 1
ATOM 1344 O O . GLY A 1 179 ? -15.934 -3.966 -2.477 1.00 94.75 179 GLY A O 1
ATOM 1345 N N . ALA A 1 180 ? -15.326 -5.859 -3.507 1.00 94.69 180 ALA A N 1
ATOM 1346 C CA . ALA A 1 180 ? -15.563 -6.713 -2.343 1.00 94.69 180 ALA A CA 1
ATOM 1347 C C . ALA A 1 180 ? -14.654 -6.348 -1.155 1.00 94.69 180 ALA A C 1
ATOM 1349 O O . ALA A 1 180 ? -15.102 -6.334 -0.004 1.00 94.69 180 ALA A O 1
ATOM 1350 N N . VAL A 1 181 ? -13.385 -6.030 -1.431 1.00 95.50 181 VAL A N 1
ATOM 1351 C CA . VAL A 1 181 ? -12.419 -5.608 -0.407 1.00 95.50 181 VAL A CA 1
ATOM 1352 C C . VAL A 1 181 ? -12.810 -4.255 0.183 1.00 95.50 181 VAL A C 1
ATOM 1354 O O . VAL A 1 181 ? -12.812 -4.114 1.409 1.00 95.50 181 VAL A O 1
ATOM 1357 N N . LEU A 1 182 ? -13.174 -3.281 -0.654 1.00 95.88 182 LEU A N 1
ATOM 1358 C CA . LEU A 1 182 ? -13.575 -1.945 -0.209 1.00 95.88 182 LEU A CA 1
ATOM 1359 C C . LEU A 1 182 ? -14.846 -1.978 0.645 1.00 95.88 182 LEU A C 1
ATOM 1361 O O . LEU A 1 182 ? -14.867 -1.390 1.727 1.00 95.88 182 LEU A O 1
ATOM 1365 N N . GLU A 1 183 ? -15.875 -2.706 0.219 1.00 95.94 183 GLU A N 1
ATOM 1366 C CA . GLU A 1 183 ? -17.123 -2.842 0.979 1.00 95.94 183 GLU A CA 1
ATOM 1367 C C . GLU A 1 183 ? -16.877 -3.432 2.374 1.00 95.94 183 GLU A C 1
ATOM 1369 O O . GLU A 1 183 ? -17.312 -2.878 3.393 1.00 95.94 183 GLU A O 1
ATOM 1374 N N . LEU A 1 184 ? -16.113 -4.529 2.454 1.00 95.88 184 LEU A N 1
ATOM 1375 C CA . LEU A 1 184 ? -15.782 -5.132 3.744 1.00 95.88 184 LEU A CA 1
ATOM 1376 C C . LEU A 1 184 ? -14.927 -4.193 4.604 1.00 95.88 184 LEU A C 1
ATOM 1378 O O . LEU A 1 184 ? -15.134 -4.118 5.820 1.00 95.88 184 LEU A O 1
ATOM 1382 N N . TYR A 1 185 ? -13.983 -3.479 3.991 1.00 96.69 185 TYR A N 1
ATOM 1383 C CA . TYR A 1 185 ? -13.139 -2.510 4.677 1.00 96.69 185 TYR A CA 1
ATOM 1384 C C . TYR A 1 185 ? -13.975 -1.407 5.331 1.00 96.69 185 TYR A C 1
ATOM 1386 O O . TYR A 1 185 ? -13.851 -1.175 6.537 1.00 96.69 185 TYR A O 1
ATOM 1394 N N . TRP A 1 186 ? -14.875 -0.776 4.573 1.00 96.44 186 TRP A N 1
ATOM 1395 C CA . TRP A 1 186 ? -15.728 0.295 5.084 1.00 96.44 186 TRP A CA 1
ATOM 1396 C C . TRP A 1 186 ? -16.699 -0.192 6.152 1.00 96.44 186 TRP A C 1
ATOM 1398 O O . TRP A 1 186 ? -16.907 0.500 7.152 1.00 96.44 186 TRP A O 1
ATOM 1408 N N . ARG A 1 187 ? -17.235 -1.409 6.007 1.00 96.06 187 ARG A N 1
ATOM 1409 C CA . ARG A 1 187 ? -18.050 -2.033 7.055 1.00 96.06 187 ARG A CA 1
ATOM 1410 C C . ARG A 1 187 ? -17.264 -2.179 8.359 1.00 96.06 187 ARG A C 1
ATOM 1412 O O . ARG A 1 187 ? -17.734 -1.746 9.410 1.00 96.06 187 ARG A O 1
ATOM 1419 N N . GLN A 1 188 ? -16.047 -2.722 8.296 1.00 94.94 188 GLN A N 1
ATOM 1420 C CA . GLN A 1 188 ? -15.191 -2.855 9.478 1.00 94.94 188 GLN A CA 1
ATOM 1421 C C . GLN A 1 188 ? -14.782 -1.499 10.063 1.00 94.94 188 GLN A C 1
ATOM 1423 O O . GLN A 1 188 ? -14.709 -1.367 11.284 1.00 94.94 188 GLN A O 1
ATOM 1428 N N . ALA A 1 189 ? -14.512 -0.496 9.226 1.00 94.81 189 ALA A N 1
ATOM 1429 C CA . ALA A 1 189 ? -14.170 0.849 9.677 1.00 94.81 189 ALA A CA 1
ATOM 1430 C C . ALA A 1 189 ? -15.317 1.471 10.491 1.00 94.81 189 ALA A C 1
ATOM 1432 O O . ALA A 1 189 ? -15.088 1.920 11.615 1.00 94.81 189 ALA A O 1
ATOM 1433 N N . ARG A 1 190 ? -16.556 1.383 9.989 1.00 96.75 190 ARG A N 1
ATOM 1434 C CA . ARG A 1 190 ? -17.761 1.851 10.696 1.00 96.75 190 ARG A CA 1
ATOM 1435 C C . ARG A 1 190 ? -17.971 1.125 12.023 1.00 96.75 190 ARG A C 1
ATOM 1437 O O . ARG A 1 190 ? -18.251 1.759 13.035 1.00 96.75 190 ARG A O 1
ATOM 1444 N N . GLU A 1 191 ? -17.789 -0.195 12.057 1.00 95.50 191 GLU A N 1
ATOM 1445 C CA . GLU A 1 191 ? -17.885 -0.956 13.310 1.00 95.50 191 GLU A CA 1
ATOM 1446 C C . GLU A 1 191 ? -16.816 -0.540 14.331 1.00 95.50 191 GLU A C 1
ATOM 1448 O O . GLU A 1 191 ? -17.103 -0.437 15.527 1.00 95.50 191 GLU A O 1
ATOM 1453 N N . ARG A 1 192 ? -15.577 -0.301 13.883 1.00 94.56 192 ARG A N 1
ATOM 1454 C CA . ARG A 1 192 ? -14.484 0.168 14.751 1.00 94.56 192 ARG A CA 1
ATOM 1455 C C . ARG A 1 192 ? -14.787 1.552 15.311 1.00 94.56 192 ARG A C 1
ATOM 1457 O O . ARG A 1 192 ? -14.593 1.763 16.507 1.00 94.56 192 ARG A O 1
ATOM 1464 N N . GLU A 1 193 ? -15.290 2.457 14.480 1.00 96.06 193 GLU A N 1
ATOM 1465 C CA . GLU A 1 193 ? -15.684 3.802 14.890 1.00 96.06 193 GLU A CA 1
ATOM 1466 C C . GLU A 1 193 ? -16.838 3.772 15.896 1.00 96.06 193 GLU A C 1
ATOM 1468 O O . GLU A 1 193 ? -16.705 4.335 16.981 1.00 96.06 193 GLU A O 1
ATOM 1473 N N . ALA A 1 194 ? -17.901 3.009 15.626 1.00 97.50 194 ALA A N 1
ATOM 1474 C CA . ALA A 1 194 ? -19.023 2.844 16.550 1.00 97.50 194 ALA A CA 1
ATOM 1475 C C . ALA A 1 194 ? -18.584 2.254 17.904 1.00 97.50 194 ALA A C 1
ATOM 1477 O O . ALA A 1 194 ? -19.002 2.721 18.967 1.00 97.50 194 ALA A O 1
ATOM 1478 N N . ARG A 1 195 ? -17.686 1.257 17.898 1.00 97.31 195 ARG A N 1
ATOM 1479 C CA . ARG A 1 195 ? -17.103 0.701 19.133 1.00 97.31 195 ARG A CA 1
ATOM 1480 C C . ARG A 1 195 ? -16.233 1.724 19.863 1.00 97.31 195 ARG A C 1
ATOM 1482 O O . ARG A 1 195 ? -16.254 1.760 21.093 1.00 97.31 195 ARG A O 1
ATOM 1489 N N . ALA A 1 196 ? -15.462 2.536 19.143 1.00 97.12 196 ALA A N 1
ATOM 1490 C CA . ALA A 1 196 ? -14.653 3.596 19.735 1.00 97.12 196 ALA A CA 1
ATOM 1491 C C . ALA A 1 196 ? -15.537 4.690 20.350 1.00 97.12 196 ALA A C 1
ATOM 1493 O O . ALA A 1 196 ? -15.275 5.119 21.471 1.00 97.12 196 ALA A O 1
ATOM 1494 N N . GLU A 1 197 ? -16.617 5.088 19.679 1.00 97.62 197 GLU A N 1
ATOM 1495 C CA . GLU A 1 197 ? -17.622 6.000 20.224 1.00 97.62 197 GLU A CA 1
ATOM 1496 C C . GLU A 1 197 ? -18.276 5.456 21.486 1.00 97.62 197 GLU A C 1
ATOM 1498 O O . GLU A 1 197 ? -18.341 6.171 22.483 1.00 97.62 197 GLU A O 1
ATOM 1503 N N . ALA A 1 198 ? -18.716 4.197 21.478 1.00 97.75 198 ALA A N 1
ATOM 1504 C CA . ALA A 1 198 ? -19.308 3.570 22.654 1.00 97.75 198 ALA A CA 1
ATOM 1505 C C . ALA A 1 198 ? -18.331 3.576 23.841 1.00 97.75 198 ALA A C 1
ATOM 1507 O O . ALA A 1 198 ? -18.710 3.951 24.950 1.00 97.75 198 ALA A O 1
ATOM 1508 N N . ARG A 1 199 ? -17.050 3.254 23.603 1.00 97.94 199 ARG A N 1
ATOM 1509 C CA . ARG A 1 199 ? -15.996 3.332 24.629 1.00 97.94 199 ARG A CA 1
ATOM 1510 C C . ARG A 1 199 ? -15.775 4.763 25.121 1.00 97.94 199 ARG A C 1
ATOM 1512 O O . ARG A 1 199 ? -15.657 4.966 26.325 1.00 97.94 199 ARG A O 1
ATOM 1519 N N . ARG A 1 200 ? -15.756 5.756 24.223 1.00 97.88 200 ARG A N 1
ATOM 1520 C CA . ARG A 1 200 ? -15.639 7.180 24.591 1.00 97.88 200 ARG A CA 1
ATOM 1521 C C . ARG A 1 200 ? -16.821 7.640 25.443 1.00 97.88 200 ARG A C 1
ATOM 1523 O O . ARG A 1 200 ? -16.604 8.312 26.445 1.00 97.88 200 ARG A O 1
ATOM 1530 N N . ARG A 1 201 ? -18.048 7.249 25.083 1.00 97.81 201 ARG A N 1
ATOM 1531 C CA . ARG A 1 201 ? -19.265 7.560 25.852 1.00 97.81 201 ARG A CA 1
ATOM 1532 C C . ARG A 1 201 ? -19.212 6.930 27.242 1.00 97.81 201 ARG A C 1
ATOM 1534 O O . ARG A 1 201 ? -19.369 7.644 28.223 1.00 97.81 201 ARG A O 1
ATOM 1541 N N . GLN A 1 202 ? -18.877 5.643 27.340 1.00 97.44 202 GLN A N 1
ATOM 1542 C CA . GLN A 1 202 ? -18.722 4.957 28.629 1.00 97.44 202 GLN A CA 1
ATOM 1543 C C . GLN A 1 202 ? -17.634 5.592 29.506 1.00 97.44 202 GLN A C 1
ATOM 1545 O O . GLN A 1 202 ? -17.835 5.772 30.705 1.00 97.44 202 GLN A O 1
ATOM 1550 N N . ALA A 1 203 ? -16.495 5.967 28.919 1.00 97.69 203 ALA A N 1
ATOM 1551 C CA . ALA A 1 203 ? -15.427 6.652 29.641 1.00 97.69 203 ALA A CA 1
ATOM 1552 C C . ALA A 1 203 ? -15.874 8.037 30.139 1.00 97.69 203 ALA A C 1
ATOM 1554 O O . ALA A 1 203 ? -15.611 8.387 31.289 1.00 97.69 203 ALA A O 1
ATOM 1555 N N . ALA A 1 204 ? -16.595 8.799 29.311 1.00 98.00 204 ALA A N 1
ATOM 1556 C CA . ALA A 1 204 ? -17.158 10.085 29.706 1.00 98.00 204 ALA A CA 1
ATOM 1557 C C . ALA A 1 204 ? -18.178 9.923 30.843 1.00 98.00 204 ALA A C 1
ATOM 1559 O O . ALA A 1 204 ? -18.100 10.638 31.838 1.00 98.00 204 ALA A O 1
ATOM 1560 N N . GLU A 1 205 ? -19.091 8.956 30.749 1.00 97.56 205 GLU A N 1
ATOM 1561 C CA . GLU A 1 205 ? -20.056 8.652 31.812 1.00 97.56 205 GLU A CA 1
ATOM 1562 C C . GLU A 1 205 ? -19.364 8.262 33.123 1.00 97.56 205 GLU A C 1
ATOM 1564 O O . GLU A 1 205 ? -19.740 8.748 34.191 1.00 97.56 205 GLU A O 1
ATOM 1569 N N . ALA A 1 206 ? -18.333 7.416 33.065 1.00 96.88 206 ALA A N 1
ATOM 1570 C CA . ALA A 1 206 ? -17.551 7.043 34.240 1.00 96.88 206 ALA A CA 1
ATOM 1571 C C . ALA A 1 206 ? -16.861 8.264 34.871 1.00 96.88 206 ALA A C 1
ATOM 1573 O O . ALA A 1 206 ? -16.939 8.450 36.090 1.00 96.88 206 ALA A O 1
ATOM 1574 N N . ALA A 1 207 ? -16.263 9.132 34.050 1.00 97.19 207 ALA A N 1
ATOM 1575 C CA . ALA A 1 207 ? -15.645 10.375 34.504 1.00 97.19 207 ALA A CA 1
ATOM 1576 C C . ALA A 1 207 ? -16.668 11.316 35.164 1.00 97.19 207 ALA A C 1
ATOM 1578 O O . ALA A 1 207 ? -16.418 11.825 36.257 1.00 97.19 207 ALA A O 1
ATOM 1579 N N . TRP A 1 208 ? -17.855 11.477 34.572 1.00 97.31 208 TRP A N 1
ATOM 1580 C CA . TRP A 1 208 ? -18.944 12.276 35.144 1.00 97.31 208 TRP A CA 1
ATOM 1581 C C . TRP A 1 208 ? -19.429 11.731 36.484 1.00 97.31 208 TRP A C 1
ATOM 1583 O O . TRP A 1 208 ? -19.603 12.488 37.440 1.00 97.31 208 TRP A O 1
ATOM 1593 N N . ARG A 1 209 ? -19.610 10.411 36.592 1.00 96.69 209 ARG A N 1
ATOM 1594 C CA . ARG A 1 209 ? -19.995 9.772 37.859 1.00 96.69 209 ARG A CA 1
ATOM 1595 C C . ARG A 1 209 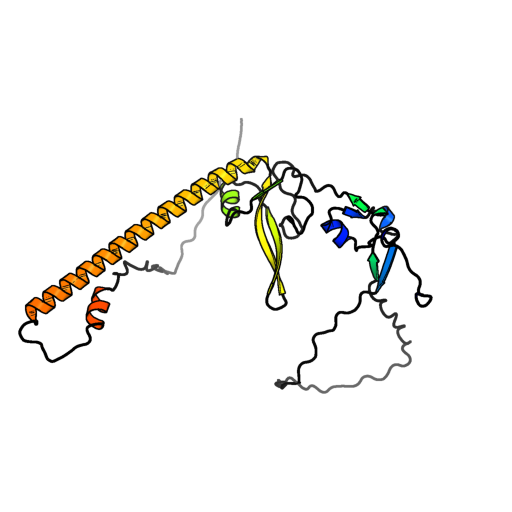? -18.939 10.003 38.931 1.00 96.69 209 ARG A C 1
ATOM 1597 O O . ARG A 1 209 ? -19.297 10.249 40.080 1.00 96.69 209 ARG A O 1
ATOM 1604 N N . SER A 1 210 ? -17.664 9.949 38.562 1.00 94.69 210 SER A N 1
ATOM 1605 C CA . SER A 1 210 ? -16.568 10.216 39.487 1.00 94.69 210 SER A CA 1
ATOM 1606 C C . SER A 1 210 ? -16.541 11.675 39.954 1.00 94.69 210 SER A C 1
ATOM 1608 O O . SER A 1 210 ? -16.487 11.940 41.155 1.00 94.69 210 SER A O 1
ATOM 1610 N N . LEU A 1 211 ? -16.710 12.625 39.028 1.00 96.44 211 LEU A N 1
ATOM 1611 C CA . LEU A 1 211 ? -16.805 14.052 39.343 1.00 96.44 211 LEU A CA 1
ATOM 1612 C C . LEU A 1 211 ? -17.958 14.348 40.312 1.00 96.44 211 LEU A C 1
ATOM 1614 O O . LEU A 1 211 ? -17.771 15.039 41.313 1.00 96.44 211 LEU A O 1
ATOM 1618 N N . LEU A 1 212 ? -19.143 13.791 40.048 1.00 96.31 212 LEU A N 1
ATOM 1619 C CA . LEU A 1 212 ? -20.312 13.958 40.914 1.00 96.31 212 LEU A CA 1
ATOM 1620 C C . LEU A 1 212 ? -20.090 13.352 42.305 1.00 96.31 212 LEU A C 1
ATOM 1622 O O . LEU A 1 212 ? -20.472 13.963 43.302 1.00 96.31 212 LEU A O 1
ATOM 1626 N N . ARG A 1 213 ? -19.439 12.183 42.397 1.00 95.19 213 ARG A N 1
ATOM 1627 C CA . ARG A 1 213 ? -19.060 11.579 43.686 1.00 95.19 213 ARG A CA 1
ATOM 1628 C C . ARG A 1 213 ? -18.085 12.466 44.460 1.00 95.19 213 ARG A C 1
ATOM 1630 O O . ARG A 1 213 ? -18.293 12.665 45.654 1.00 95.19 213 ARG A O 1
ATOM 1637 N N . ALA A 1 214 ? -17.075 13.026 43.795 1.00 93.94 214 ALA A N 1
ATOM 1638 C CA . ALA A 1 214 ? -16.111 13.935 44.415 1.00 93.94 214 ALA A CA 1
ATOM 1639 C C . ALA A 1 214 ? -16.782 15.228 44.919 1.00 93.94 214 ALA A C 1
ATOM 1641 O O . ALA A 1 214 ? -16.535 15.661 46.045 1.00 93.94 214 ALA A O 1
ATOM 1642 N N . LEU A 1 215 ? -17.694 15.806 44.130 1.00 95.69 215 LEU A N 1
ATOM 1643 C CA . LEU A 1 215 ? -18.514 16.955 44.535 1.00 95.69 215 LEU A CA 1
ATOM 1644 C C . LEU A 1 215 ? -19.388 16.636 45.751 1.00 95.69 215 LEU A C 1
ATOM 1646 O O . LEU A 1 215 ? -19.396 17.393 46.721 1.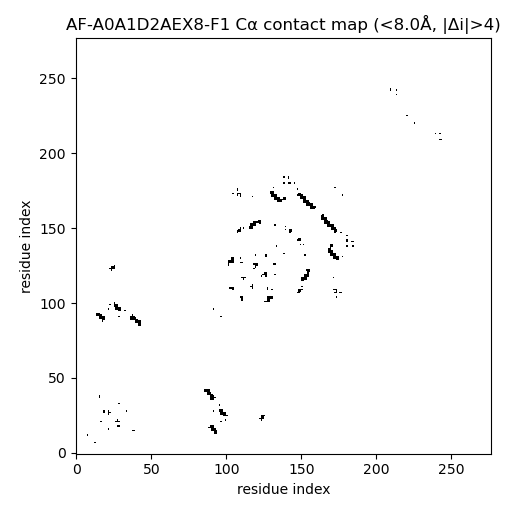00 95.69 215 LEU A O 1
ATOM 1650 N N . LEU A 1 216 ? -20.081 15.496 45.737 1.00 94.88 216 LEU A N 1
ATOM 1651 C CA . LEU A 1 216 ? -20.916 15.059 46.854 1.00 94.88 216 LEU A CA 1
ATOM 1652 C C . LEU A 1 216 ? -20.086 14.838 48.129 1.00 94.88 216 LEU A C 1
ATOM 1654 O O . LEU A 1 216 ? -20.509 15.229 49.217 1.00 94.88 216 LEU A O 1
ATOM 1658 N N . ALA A 1 217 ? -18.900 14.235 48.004 1.00 92.56 217 ALA A N 1
ATOM 1659 C CA . ALA A 1 217 ? -17.972 14.055 49.116 1.00 92.56 217 ALA A CA 1
ATOM 1660 C C . ALA A 1 217 ? -17.535 15.406 49.702 1.00 92.56 217 ALA A C 1
ATOM 1662 O O . ALA A 1 217 ? -17.565 15.577 50.921 1.00 92.56 217 ALA A O 1
ATOM 1663 N N . ARG A 1 218 ? -17.228 16.392 48.849 1.00 91.00 218 ARG A N 1
ATOM 1664 C CA . ARG A 1 218 ? -16.894 17.758 49.275 1.00 91.00 218 ARG A CA 1
ATOM 1665 C C . ARG A 1 218 ? -18.038 18.423 50.040 1.00 91.00 218 ARG A C 1
ATOM 1667 O O . ARG A 1 218 ? -17.795 18.963 51.113 1.00 91.00 218 ARG A O 1
ATOM 1674 N N . VAL A 1 219 ? -19.268 18.342 49.531 1.00 91.88 219 VAL A N 1
ATOM 1675 C CA . VAL A 1 219 ? -20.449 18.908 50.211 1.00 91.88 219 VAL A CA 1
ATOM 1676 C C . VAL A 1 219 ? -20.669 18.240 51.572 1.00 91.88 219 VAL A C 1
ATOM 1678 O O . VAL A 1 219 ? -20.901 18.923 52.565 1.00 91.88 219 VAL A O 1
ATOM 1681 N N . ARG A 1 220 ? -20.535 16.910 51.655 1.00 90.88 220 ARG A N 1
ATOM 1682 C CA . ARG A 1 220 ? -20.662 16.169 52.924 1.00 90.88 220 ARG A CA 1
ATOM 1683 C C . ARG A 1 220 ? -19.577 16.536 53.936 1.00 90.88 220 ARG A C 1
ATOM 1685 O O . ARG A 1 220 ? -19.876 16.625 55.122 1.00 90.88 220 ARG A O 1
ATOM 1692 N N . LEU A 1 221 ? -18.340 16.735 53.483 1.00 90.88 221 LEU A N 1
ATOM 1693 C CA . LEU A 1 221 ? -17.241 17.191 54.336 1.00 90.88 221 LEU A CA 1
ATOM 1694 C C . LEU A 1 221 ? -17.498 18.609 54.853 1.00 90.88 221 LEU A C 1
ATOM 1696 O O . LEU A 1 221 ? -17.377 18.842 56.051 1.00 90.88 221 LEU A O 1
ATOM 1700 N N . GLN A 1 222 ? -17.926 19.528 53.984 1.00 86.62 222 GLN A N 1
ATOM 1701 C CA . GLN A 1 222 ? -18.286 20.893 54.379 1.00 86.62 222 GLN A CA 1
ATOM 1702 C C . GLN A 1 222 ? -19.448 20.918 55.380 1.00 86.62 222 GLN A C 1
ATOM 1704 O O . GLN A 1 222 ? -19.390 21.665 56.343 1.00 86.62 222 GLN A O 1
ATOM 1709 N N . ALA A 1 223 ? -20.464 20.069 55.225 1.00 85.06 223 ALA A N 1
ATOM 1710 C CA . ALA A 1 223 ? -21.562 19.997 56.192 1.00 85.06 223 ALA A CA 1
ATOM 1711 C C . ALA A 1 223 ? -21.126 19.479 57.578 1.00 85.06 223 ALA A C 1
ATOM 1713 O O . ALA A 1 223 ? -21.755 19.810 58.575 1.00 85.06 223 ALA A O 1
ATOM 1714 N N . ARG A 1 224 ? -20.075 18.649 57.649 1.00 81.25 224 ARG A N 1
ATOM 1715 C CA . ARG A 1 224 ? -19.586 18.053 58.907 1.00 81.25 224 ARG A CA 1
ATOM 1716 C C . ARG A 1 224 ? -18.496 18.867 59.600 1.00 81.25 224 ARG A C 1
ATOM 1718 O O . ARG A 1 224 ? -18.368 18.765 60.809 1.00 81.25 224 ARG A O 1
ATOM 1725 N N . TYR A 1 225 ? -17.706 19.624 58.841 1.00 78.69 225 TYR A N 1
ATOM 1726 C CA . TYR A 1 225 ? -16.513 20.321 59.340 1.00 78.69 225 TYR A CA 1
ATOM 1727 C C . TYR A 1 225 ? -16.478 21.815 58.975 1.00 78.69 225 TYR A C 1
ATOM 1729 O O . TYR A 1 225 ? -15.514 22.505 59.296 1.00 78.69 225 TYR A O 1
ATOM 1737 N N . GLY A 1 226 ? -17.498 22.325 58.279 1.00 64.81 226 GLY A N 1
ATOM 1738 C CA . GLY A 1 226 ? -17.513 23.676 57.713 1.00 64.81 226 GLY A CA 1
ATOM 1739 C C . GLY A 1 226 ? -17.730 24.810 58.711 1.00 64.81 226 GLY A C 1
ATOM 1740 O O . GLY A 1 226 ? -17.366 25.931 58.378 1.00 64.81 226 GLY A O 1
ATOM 1741 N N . GLU A 1 227 ? -18.261 24.546 59.910 1.00 59.62 227 GLU A N 1
ATOM 1742 C CA . GLU A 1 227 ? -18.390 25.581 60.953 1.00 59.62 227 GLU A CA 1
ATOM 1743 C C . GLU A 1 227 ? -17.232 25.601 61.967 1.00 59.62 227 GLU A C 1
ATOM 1745 O O . GLU A 1 227 ? -16.977 26.645 62.556 1.00 59.62 227 GLU A O 1
ATOM 1750 N N . GLU A 1 228 ? -16.459 24.519 62.127 1.00 53.25 228 GLU A N 1
ATOM 1751 C CA . GLU A 1 228 ? -15.428 24.427 63.187 1.00 53.25 228 GLU A CA 1
ATOM 1752 C C . GLU A 1 228 ? -13.981 24.255 62.669 1.00 53.25 228 GLU A C 1
ATOM 1754 O O . GLU A 1 228 ? -13.026 24.307 63.441 1.00 53.25 228 GLU A O 1
ATOM 1759 N N . G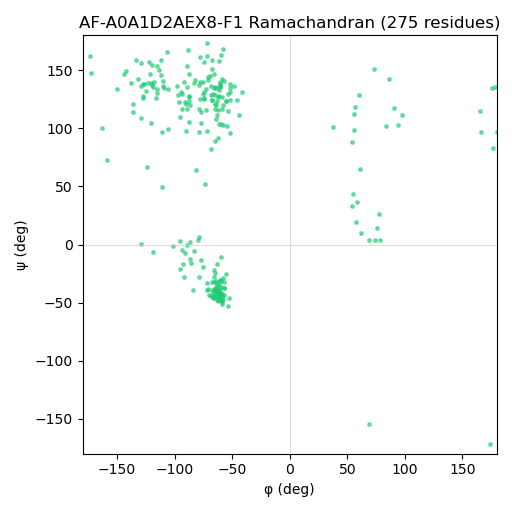LY A 1 229 ? -13.773 24.080 61.359 1.00 51.19 229 GLY A N 1
ATOM 1760 C CA . GLY A 1 229 ? -12.499 23.620 60.789 1.00 51.19 229 GLY A CA 1
ATOM 1761 C C . GLY A 1 229 ? -11.702 24.645 59.976 1.00 51.19 229 GLY A C 1
ATOM 1762 O O . GLY A 1 229 ? -11.267 24.324 58.874 1.00 51.19 229 GLY A O 1
ATOM 1763 N N . ALA A 1 230 ? -11.471 25.861 60.480 1.00 47.62 230 ALA A N 1
ATOM 1764 C CA . ALA A 1 230 ? -10.591 26.841 59.817 1.00 47.62 230 ALA A CA 1
ATOM 1765 C C . ALA A 1 230 ? -9.078 26.589 60.033 1.00 47.62 230 ALA A C 1
ATOM 1767 O O . ALA A 1 230 ? -8.256 27.401 59.612 1.00 47.62 230 ALA A O 1
ATOM 1768 N N . GLY A 1 231 ? -8.668 25.482 60.664 1.00 47.53 231 GLY A N 1
ATOM 1769 C CA . GLY A 1 231 ? -7.258 25.278 60.994 1.00 47.53 231 GLY A CA 1
ATOM 1770 C C . GLY A 1 231 ? -6.842 23.836 61.228 1.00 47.53 231 GLY A C 1
ATOM 1771 O O . GLY A 1 231 ? -6.567 23.491 62.362 1.00 47.53 231 GLY A O 1
ATOM 1772 N N . GLN A 1 232 ? -6.748 23.019 60.172 1.00 46.44 232 GLN A N 1
ATOM 1773 C CA . GLN A 1 232 ? -5.726 21.963 60.011 1.00 46.44 232 GLN A CA 1
ATOM 1774 C C . GLN A 1 232 ? -5.942 21.230 58.678 1.00 46.44 232 GLN A C 1
ATOM 1776 O O . GLN A 1 232 ? -6.784 20.346 58.539 1.00 46.44 232 GLN A O 1
ATOM 1781 N N . GLY A 1 233 ? -5.185 21.648 57.660 1.00 46.88 233 GLY A N 1
ATOM 1782 C CA . GLY A 1 233 ? -5.227 21.094 56.310 1.00 46.88 233 GLY A CA 1
ATOM 1783 C C . GLY A 1 233 ? -4.469 19.773 56.200 1.00 46.88 233 GLY A C 1
ATOM 1784 O O . GLY A 1 233 ? -3.263 19.768 55.974 1.00 46.88 233 GLY A O 1
ATOM 1785 N N . GLY A 1 234 ? -5.189 18.655 56.296 1.00 48.12 234 GLY A N 1
ATOM 1786 C CA . GLY A 1 234 ? -4.768 17.398 55.677 1.00 48.12 234 GLY A CA 1
ATOM 1787 C C . GLY A 1 234 ? -4.997 17.484 54.166 1.00 48.12 234 GLY A C 1
ATOM 1788 O O . GLY A 1 234 ? -6.096 17.820 53.730 1.00 48.12 234 GLY A O 1
ATOM 1789 N N . SER A 1 235 ? -3.945 17.247 53.379 1.00 52.50 235 SER A N 1
ATOM 1790 C CA . SER A 1 235 ? -3.901 17.417 51.920 1.00 52.50 235 SER A CA 1
ATOM 1791 C C . SER A 1 235 ? -5.141 16.862 51.203 1.00 52.50 235 SER A C 1
ATOM 1793 O O . SER A 1 235 ? -5.361 15.657 51.101 1.00 52.50 235 SER A O 1
ATOM 1795 N N . MET A 1 236 ? -5.934 17.778 50.644 1.00 51.47 236 MET A N 1
ATOM 1796 C CA . MET A 1 236 ? -7.184 17.545 49.905 1.00 51.47 236 MET A CA 1
ATOM 1797 C C . MET A 1 236 ? -7.015 16.651 48.656 1.00 51.47 236 MET A C 1
ATOM 1799 O O . MET A 1 236 ? -8.001 16.217 48.061 1.00 51.47 236 MET A O 1
ATOM 1803 N N . GLN A 1 237 ? -5.772 16.375 48.257 1.00 51.25 237 GLN A N 1
ATOM 1804 C CA . GLN A 1 237 ? -5.413 15.579 47.083 1.00 51.25 237 GLN A CA 1
ATOM 1805 C C . GLN A 1 237 ? -5.542 14.065 47.340 1.00 51.25 237 GLN A C 1
ATOM 1807 O O . GLN A 1 237 ? -5.866 13.321 46.417 1.00 51.25 237 GLN A O 1
ATOM 1812 N N . ASP A 1 238 ? -5.386 13.616 48.589 1.00 52.66 238 ASP A N 1
ATOM 1813 C CA . ASP A 1 238 ? -5.235 12.191 48.932 1.00 52.66 238 ASP A CA 1
ATOM 1814 C C . ASP A 1 238 ? -6.586 11.453 49.057 1.00 52.66 238 ASP A C 1
ATOM 1816 O O . ASP A 1 238 ? -6.782 10.340 48.560 1.00 52.66 238 ASP A O 1
ATOM 1820 N N . ALA A 1 239 ? -7.592 12.121 49.634 1.00 53.16 239 ALA A N 1
ATOM 1821 C CA . ALA A 1 239 ? -8.954 11.585 49.731 1.00 53.16 239 ALA A CA 1
ATOM 1822 C C . ALA A 1 239 ? -9.674 11.565 48.370 1.00 53.16 239 ALA A C 1
ATOM 1824 O O . ALA A 1 239 ? -10.474 10.671 48.094 1.00 53.16 239 ALA A O 1
ATOM 1825 N N . ALA A 1 240 ? -9.374 12.541 47.506 1.00 48.22 240 ALA A N 1
ATOM 1826 C CA . ALA A 1 240 ? -9.863 12.552 46.134 1.00 48.22 240 ALA A CA 1
ATOM 1827 C C . ALA A 1 240 ? -9.224 11.419 45.317 1.00 48.22 240 ALA A C 1
ATOM 1829 O O . ALA A 1 240 ? -9.956 10.709 44.634 1.00 48.22 240 ALA A O 1
ATOM 1830 N N . ALA A 1 241 ? -7.909 11.195 45.441 1.00 54.47 241 ALA A N 1
ATOM 1831 C CA . ALA A 1 241 ? -7.208 10.090 44.779 1.00 54.47 241 ALA A CA 1
ATOM 1832 C C . ALA A 1 241 ? -7.773 8.715 45.184 1.00 54.47 241 ALA A C 1
ATOM 1834 O O . ALA A 1 241 ? -8.099 7.910 44.319 1.00 54.47 241 ALA A O 1
ATOM 1835 N N . THR A 1 242 ? -8.023 8.497 46.478 1.00 58.59 242 THR A N 1
ATOM 1836 C CA . THR A 1 242 ? -8.583 7.232 46.998 1.00 58.59 242 THR A CA 1
ATOM 1837 C C . THR A 1 242 ? -9.999 6.932 46.470 1.00 58.59 242 THR A C 1
ATOM 1839 O O . THR A 1 242 ? -10.358 5.776 46.267 1.00 58.59 242 THR A O 1
ATOM 1842 N N . LEU A 1 243 ? -10.826 7.956 46.219 1.00 54.78 243 LEU A N 1
ATOM 1843 C CA . LEU A 1 243 ? -12.182 7.800 45.660 1.00 54.78 243 LEU A CA 1
ATOM 1844 C C . LEU A 1 243 ? -12.212 7.731 44.122 1.00 54.78 243 LEU A C 1
ATOM 1846 O O . LEU A 1 243 ? -13.239 7.355 43.548 1.00 54.78 243 LEU A O 1
ATOM 1850 N N . LEU A 1 244 ? -11.121 8.137 43.468 1.00 52.47 244 LEU A N 1
ATOM 1851 C CA . LEU A 1 244 ? -10.958 8.186 42.014 1.00 52.47 244 LEU A CA 1
ATOM 1852 C C . LEU A 1 244 ? -10.375 6.896 41.426 1.00 52.47 244 LEU A C 1
ATOM 1854 O O . LEU A 1 244 ? -10.361 6.774 40.200 1.00 52.47 244 LEU A O 1
ATOM 1858 N N . GLU A 1 245 ? -9.942 5.941 42.255 1.00 50.62 245 GLU A N 1
ATOM 1859 C CA . GLU A 1 245 ? -9.488 4.634 41.782 1.00 50.62 245 GLU A CA 1
ATOM 1860 C C . GLU A 1 245 ? -10.624 3.940 41.007 1.00 50.62 245 GLU A C 1
ATOM 1862 O O . GLU A 1 245 ? -11.692 3.656 41.569 1.00 50.62 245 GLU A O 1
ATOM 1867 N N . PRO A 1 246 ? -10.453 3.674 39.698 1.00 44.59 246 PRO A N 1
ATOM 1868 C CA . PRO A 1 246 ? -11.370 2.797 39.003 1.00 44.59 246 PRO A CA 1
ATOM 1869 C C . PRO A 1 246 ? -11.196 1.428 39.648 1.00 44.59 246 PRO A C 1
ATOM 1871 O O . PRO A 1 246 ? -10.096 0.887 39.625 1.00 44.59 246 PRO A O 1
ATOM 1874 N N . GLU A 1 247 ? -12.256 0.852 40.221 1.00 43.19 247 GLU A N 1
ATOM 1875 C CA . GLU A 1 247 ? -12.205 -0.552 40.615 1.00 43.19 247 GLU A CA 1
ATOM 1876 C C . GLU A 1 247 ? -11.806 -1.374 39.388 1.00 43.19 247 GLU A C 1
ATOM 1878 O O . GLU A 1 247 ? -12.601 -1.607 38.468 1.00 43.19 247 GLU A O 1
ATOM 1883 N N . ALA A 1 248 ? -10.532 -1.762 39.360 1.00 41.50 248 ALA A N 1
ATOM 1884 C CA . ALA A 1 248 ? -9.955 -2.657 38.392 1.00 41.50 248 ALA A CA 1
ATOM 1885 C C . ALA A 1 248 ? -10.640 -4.005 38.603 1.00 41.50 248 ALA A C 1
ATOM 1887 O O . ALA A 1 248 ? -10.224 -4.834 39.412 1.00 41.50 248 ALA A O 1
ATOM 1888 N N . ARG A 1 249 ? -11.755 -4.201 37.899 1.00 43.44 249 ARG A N 1
ATOM 1889 C CA . ARG A 1 249 ? -12.429 -5.488 37.808 1.00 43.44 249 ARG A CA 1
ATOM 1890 C C . ARG A 1 249 ? -11.440 -6.509 37.252 1.00 43.44 249 ARG A C 1
ATOM 1892 O O . ARG A 1 249 ? -11.188 -6.535 36.054 1.00 43.44 249 ARG A O 1
ATOM 1899 N N . GLY A 1 250 ? -10.926 -7.332 38.162 1.00 37.25 250 GLY A N 1
ATOM 1900 C CA . GLY A 1 250 ? -10.588 -8.736 37.962 1.00 37.25 250 GLY A CA 1
ATOM 1901 C C . GLY A 1 250 ? -9.662 -9.027 36.791 1.00 37.25 250 GLY A C 1
ATOM 1902 O O . GLY A 1 250 ? -10.117 -9.392 35.709 1.00 37.25 250 GLY A O 1
ATOM 1903 N N . GLY A 1 251 ? -8.355 -8.974 37.051 1.00 30.69 251 GLY A N 1
ATOM 1904 C CA . GLY A 1 251 ? -7.386 -9.699 36.242 1.00 30.69 251 GLY A CA 1
ATOM 1905 C C . GLY A 1 251 ? -7.773 -11.178 36.166 1.00 30.69 251 GLY A C 1
ATOM 1906 O O . GLY A 1 251 ? -8.037 -11.823 37.181 1.00 30.69 251 GLY A O 1
ATOM 1907 N N . CYS A 1 252 ? -7.820 -11.712 34.948 1.00 31.94 252 CYS A N 1
ATOM 1908 C CA . CYS A 1 252 ? -7.884 -13.142 34.713 1.00 31.94 252 CYS A CA 1
ATOM 1909 C C . CYS A 1 252 ? -6.615 -13.785 35.291 1.00 31.94 252 CYS A C 1
ATOM 1911 O O . CYS A 1 252 ? -5.530 -13.692 34.716 1.00 31.94 252 CYS A O 1
ATOM 1913 N N . VAL A 1 253 ? -6.730 -14.427 36.450 1.00 36.81 253 VAL A N 1
ATOM 1914 C CA . VAL A 1 253 ? -5.662 -15.286 36.955 1.00 36.81 253 VAL A CA 1
ATOM 1915 C C . VAL A 1 253 ? -5.748 -16.584 36.163 1.00 36.81 253 VAL A C 1
ATOM 1917 O O . VAL A 1 253 ? -6.658 -17.389 36.351 1.00 36.81 253 VAL A O 1
ATOM 1920 N N . ALA A 1 254 ? -4.821 -16.753 35.223 1.00 37.66 254 ALA A N 1
ATOM 1921 C CA . ALA A 1 254 ? -4.579 -18.022 34.562 1.00 37.66 254 ALA A CA 1
ATOM 1922 C C . ALA A 1 254 ? -4.196 -19.054 35.633 1.00 37.66 254 ALA A C 1
ATOM 1924 O O . ALA A 1 254 ? -3.086 -19.040 36.165 1.00 37.66 254 ALA A O 1
ATOM 1925 N N . ALA A 1 255 ? -5.137 -19.929 35.980 1.00 37.03 255 ALA A N 1
ATOM 1926 C CA . ALA A 1 255 ? -4.884 -21.065 36.847 1.00 37.03 255 ALA A CA 1
ATOM 1927 C C . ALA A 1 255 ? -4.048 -22.095 36.075 1.00 37.03 255 ALA A C 1
ATOM 1929 O O . ALA A 1 255 ? -4.566 -22.888 35.288 1.00 37.03 255 ALA A O 1
ATOM 1930 N N . GLY A 1 256 ? -2.735 -22.070 36.300 1.00 32.78 256 GLY A N 1
ATOM 1931 C CA . GLY A 1 256 ? -1.858 -23.181 35.970 1.00 32.78 256 GLY A CA 1
ATOM 1932 C C . GLY A 1 256 ? -2.227 -24.388 36.829 1.00 32.78 256 GLY A C 1
ATOM 1933 O O . GLY A 1 256 ? -2.096 -24.349 38.049 1.00 32.78 256 GLY A O 1
ATOM 1934 N N . ARG A 1 257 ? -2.674 -25.470 36.189 1.00 34.69 257 ARG A N 1
ATOM 1935 C CA . ARG A 1 257 ? -2.806 -26.785 36.819 1.00 34.69 257 ARG A CA 1
ATOM 1936 C C . ARG A 1 257 ? -1.759 -27.703 36.195 1.00 34.69 257 ARG A C 1
ATOM 1938 O O . ARG A 1 257 ? -1.966 -28.239 35.112 1.00 34.69 257 ARG A O 1
ATOM 1945 N N . ARG A 1 258 ? -0.615 -27.837 36.870 1.00 32.38 258 ARG A N 1
ATOM 1946 C CA . ARG A 1 258 ? 0.265 -29.002 36.731 1.00 32.38 258 ARG A CA 1
ATOM 1947 C C . ARG A 1 258 ? -0.229 -30.052 37.717 1.00 32.38 258 ARG A C 1
ATOM 1949 O O . ARG A 1 258 ? -0.314 -29.763 38.908 1.00 32.38 258 ARG A O 1
ATOM 1956 N N . VAL A 1 259 ? -0.540 -31.240 37.220 1.00 39.69 259 VAL A N 1
ATOM 1957 C CA . VAL A 1 259 ? -0.479 -32.470 38.008 1.00 39.69 259 VAL A CA 1
ATOM 1958 C C . VAL A 1 259 ? 0.181 -33.497 37.100 1.00 39.69 259 VAL A C 1
ATOM 1960 O O . VAL A 1 259 ? -0.343 -33.805 36.031 1.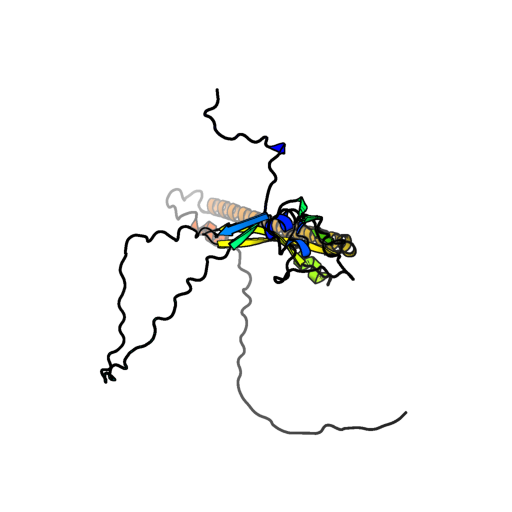00 39.69 259 VAL A O 1
ATOM 1963 N N . ASP A 1 260 ? 1.374 -33.917 37.496 1.00 33.91 260 ASP A N 1
ATOM 1964 C CA . ASP A 1 260 ? 2.127 -34.996 36.876 1.00 33.91 260 ASP A CA 1
ATOM 1965 C C . ASP A 1 260 ? 1.578 -36.369 37.308 1.00 33.91 260 ASP A C 1
ATOM 1967 O O . ASP A 1 260 ? 0.966 -36.501 38.367 1.00 33.91 260 ASP A O 1
ATOM 1971 N N . ALA A 1 261 ? 1.941 -37.371 36.498 1.00 35.50 261 ALA A N 1
ATOM 1972 C CA . ALA A 1 261 ? 2.209 -38.769 36.853 1.00 35.50 261 ALA A CA 1
ATOM 1973 C C . ALA A 1 261 ? 1.088 -39.836 36.748 1.00 35.50 261 ALA A C 1
ATOM 1975 O O . ALA A 1 261 ? 0.290 -40.060 37.648 1.00 35.50 261 ALA A O 1
ATOM 1976 N N . GLU A 1 262 ? 1.222 -40.599 35.652 1.00 34.06 262 GLU A N 1
ATOM 1977 C CA . GLU A 1 262 ? 1.457 -42.058 35.626 1.00 34.06 262 GLU A CA 1
ATOM 1978 C C . GLU A 1 262 ? 0.304 -43.075 35.425 1.00 34.06 262 GLU A C 1
ATOM 1980 O O . GLU A 1 262 ? -0.450 -43.419 36.325 1.00 34.06 262 GLU A O 1
ATOM 1985 N N . ARG A 1 263 ? 0.398 -43.708 34.236 1.00 36.12 263 ARG A N 1
ATOM 1986 C CA . ARG A 1 263 ? 0.521 -45.163 33.976 1.00 36.12 263 ARG A CA 1
ATOM 1987 C C . ARG A 1 263 ? -0.771 -45.983 33.786 1.00 36.12 263 ARG A C 1
ATOM 1989 O O . ARG A 1 263 ? -1.552 -46.204 34.697 1.00 36.12 263 ARG A O 1
ATOM 1996 N N . GLY A 1 264 ? -0.894 -46.558 32.582 1.00 32.91 264 GLY A N 1
ATOM 1997 C CA . GLY A 1 264 ? -1.881 -47.585 32.231 1.00 32.91 264 GLY A CA 1
ATOM 1998 C C . GLY A 1 264 ? -1.820 -47.984 30.753 1.00 32.91 264 GLY A C 1
ATOM 1999 O O . GLY A 1 264 ? -2.553 -47.455 29.932 1.00 32.91 264 GLY A O 1
ATOM 2000 N N . HIS A 1 265 ? -0.897 -48.884 30.418 1.00 39.31 265 HIS A N 1
ATOM 2001 C CA . HIS A 1 265 ? -0.735 -49.539 29.116 1.00 39.31 265 HIS A CA 1
ATOM 2002 C C . HIS A 1 265 ? -1.769 -50.674 28.965 1.00 39.31 265 HIS A C 1
ATOM 2004 O O . HIS A 1 265 ? -1.913 -51.429 29.925 1.00 39.31 265 HIS A O 1
ATOM 2010 N N . GLN A 1 266 ? -2.402 -50.817 27.788 1.00 39.00 266 GLN A N 1
ATOM 2011 C CA . GLN A 1 266 ? -2.767 -52.062 27.057 1.00 39.00 266 GLN A CA 1
ATOM 2012 C C . GLN A 1 266 ? -3.790 -51.713 25.947 1.00 39.00 266 GLN A C 1
ATOM 2014 O O . GLN A 1 266 ? -4.786 -51.057 26.218 1.00 39.00 266 GLN A O 1
ATOM 2019 N N . HIS A 1 267 ? -3.428 -51.878 24.663 1.00 36.38 267 HIS A N 1
ATOM 2020 C CA . HIS A 1 267 ? -3.906 -52.952 23.759 1.00 36.38 267 HIS A CA 1
ATOM 2021 C C . HIS A 1 267 ? -5.448 -52.973 23.623 1.00 36.38 267 HIS A C 1
ATOM 2023 O O . HIS A 1 267 ? -6.152 -53.152 24.604 1.00 36.38 267 HIS A O 1
ATOM 2029 N N . THR A 1 268 ? -6.043 -52.772 22.441 1.00 39.66 268 THR A N 1
ATOM 2030 C CA . THR A 1 268 ? -6.153 -53.810 21.401 1.00 39.66 268 THR A CA 1
ATOM 2031 C C . THR A 1 268 ? -6.719 -53.261 20.071 1.00 39.66 268 THR A C 1
ATOM 2033 O O . THR A 1 268 ? -7.548 -52.356 20.058 1.00 39.66 268 THR A O 1
ATOM 2036 N N . SER A 1 269 ? -6.232 -53.866 18.978 1.00 39.00 269 SER A N 1
ATOM 2037 C CA . SER A 1 269 ? -6.898 -54.224 17.707 1.00 39.00 269 SER A CA 1
ATOM 2038 C C . SER A 1 269 ? -7.627 -53.179 16.844 1.00 39.00 269 SER A C 1
ATOM 2040 O O . SER A 1 269 ? -8.743 -52.752 17.129 1.00 39.00 269 SER A O 1
ATOM 2042 N N . ALA A 1 270 ? -7.018 -52.941 15.675 1.00 48.94 270 ALA A N 1
ATOM 2043 C CA . ALA A 1 270 ? -7.690 -52.698 14.397 1.00 48.94 270 ALA A CA 1
ATOM 2044 C C . ALA A 1 270 ? -8.615 -53.873 14.005 1.00 48.94 270 ALA A C 1
ATOM 2046 O O . ALA A 1 270 ? -8.484 -54.970 14.556 1.00 48.94 270 ALA A O 1
ATOM 2047 N N . PRO A 1 271 ? -9.469 -53.678 12.989 1.00 56.41 271 PRO A N 1
ATOM 2048 C CA . PRO A 1 271 ? -9.393 -54.615 11.873 1.00 56.41 271 PRO A CA 1
ATOM 2049 C C . PRO A 1 271 ? -9.362 -53.942 10.495 1.00 56.41 271 PRO A C 1
ATOM 2051 O O . PRO A 1 271 ? -10.013 -52.929 10.238 1.00 56.41 271 PRO A O 1
ATOM 2054 N N . GLU A 1 272 ? -8.557 -54.576 9.647 1.00 47.91 272 GLU A N 1
ATOM 2055 C CA . GLU A 1 272 ? -8.526 -54.552 8.187 1.00 47.91 272 GLU A CA 1
ATOM 2056 C C . GLU A 1 272 ? -9.793 -55.168 7.559 1.00 47.91 272 GLU A C 1
ATOM 2058 O O . GLU A 1 272 ? -10.310 -56.164 8.058 1.00 47.91 272 GLU A O 1
ATOM 2063 N N . GLU A 1 273 ? -10.159 -54.583 6.413 1.00 47.53 273 GLU A N 1
ATOM 2064 C CA . GLU A 1 273 ? -10.549 -55.203 5.129 1.00 47.53 273 GLU A CA 1
ATOM 2065 C C . GLU A 1 273 ? -11.896 -55.921 4.874 1.00 47.53 273 GLU A C 1
ATOM 2067 O O . GLU A 1 273 ? -12.486 -56.574 5.729 1.00 47.53 273 GLU A O 1
ATOM 2072 N N . ALA A 1 274 ? -12.245 -55.827 3.570 1.00 46.78 274 ALA A N 1
ATOM 2073 C CA . ALA A 1 274 ? -13.194 -56.585 2.734 1.00 46.78 274 ALA A CA 1
ATOM 2074 C C . ALA A 1 274 ? -14.666 -56.111 2.730 1.00 46.78 274 ALA A C 1
ATOM 2076 O O . ALA A 1 274 ? -15.199 -55.737 3.767 1.00 46.78 274 ALA A O 1
ATOM 2077 N N . GLU A 1 275 ? -15.449 -56.120 1.645 1.00 51.53 275 GLU A N 1
ATOM 2078 C CA . GLU A 1 275 ? -15.326 -56.347 0.189 1.00 51.53 275 GLU A CA 1
ATOM 2079 C C . GLU A 1 275 ? -16.723 -56.010 -0.411 1.00 51.53 275 GLU A C 1
ATOM 2081 O O . GLU A 1 275 ? -17.699 -56.033 0.336 1.00 51.53 275 GLU A O 1
ATOM 2086 N N . GLU A 1 276 ? -16.806 -55.769 -1.732 1.00 50.72 276 GLU A N 1
ATOM 2087 C CA . GLU A 1 276 ? -18.010 -55.801 -2.617 1.00 50.72 276 GLU A CA 1
ATOM 2088 C C . GLU A 1 276 ? -19.181 -54.825 -2.298 1.00 50.72 276 GLU A C 1
ATOM 2090 O O . GLU A 1 276 ? -19.665 -54.723 -1.177 1.00 50.72 276 GLU A O 1
ATOM 2095 N N . ILE A 1 277 ? -19.720 -54.014 -3.224 1.00 50.06 277 ILE A N 1
ATOM 2096 C CA . ILE A 1 277 ? -20.279 -54.253 -4.576 1.00 50.06 277 ILE A CA 1
ATOM 2097 C C . ILE A 1 277 ? -20.145 -52.968 -5.413 1.00 50.06 277 ILE A C 1
ATOM 2099 O O . ILE A 1 277 ? -20.362 -51.873 -4.842 1.00 50.06 277 ILE A O 1
#

Mean predicted aligned error: 17.08 Å

Sequence (277 aa):
MHRGEAYYARKDLADVHTQDRWRRLGRDVLEEELARPAKALARRRAPGPSPGPAGEVSKTISGRVAGRDPPPDPAGVPPEATEPAAPLVHYYGEWQTRVAVPLAARNGKVPRNAMGNVEVPPLAHALPLGTVHLDLPSVFAVCQALRVDAAPALAGFEHRGGRATPCLRGVVVAAEHEGAVLELYWRQAREREARAEARRRQAAEAAWRSLLRALLARVRLQARYGEEGAGQGGSMQDAAATLLEPEARGGCVAAGRRVDAERGHQHTSAPEEAEEI

Nearest PDB structures (foldseek):
  8ebt-assembly1_H  TM=6.719E-01  e=3.575E-14  Homo sapiens
  8ebv-assembly1_H  TM=6.568E-01  e=1.714E-13  Homo sapiens
  4yir-assembly1_A  TM=8.146E-01  e=1.163E-10  Saccharomyces cerevisiae S288C
  6cfi-assembly1_A  TM=8.259E-01  e=2.798E-10  Saccharomyces cerevisiae S288C
  2qsh-assembly1_A  TM=8.294E-01  e=3.595E-10  Saccharomyces cerevisiae

Solvent-accessible surface area (backbone atoms only — not comparable to full-atom values): 17885 Å² total; per-residue (Å²): 133,82,86,82,68,92,81,76,60,72,89,81,57,79,74,65,38,37,63,71,58,34,44,35,70,30,23,39,65,38,79,82,41,69,83,58,52,78,41,74,42,67,62,78,78,73,84,68,86,75,84,69,85,90,77,81,87,81,87,82,93,83,82,92,81,88,82,81,90,78,83,89,82,82,84,80,77,79,77,80,77,74,71,78,74,67,65,64,44,55,22,38,40,66,93,45,42,42,81,51,79,55,61,65,45,56,94,57,39,65,79,58,46,99,86,54,32,33,58,29,68,77,54,22,65,61,60,41,40,65,48,40,79,44,82,38,88,75,47,63,61,47,30,57,74,69,70,48,52,67,28,48,16,33,45,48,67,48,77,57,96,94,40,77,42,80,37,71,52,33,29,33,33,25,51,90,50,46,66,64,47,50,54,54,45,53,52,52,50,52,53,52,50,52,52,49,49,51,51,52,50,52,52,49,52,53,50,51,54,47,52,52,49,53,52,52,51,50,53,55,47,44,75,75,39,62,91,80,60,94,79,78,87,71,68,76,64,57,68,51,50,69,70,62,59,73,82,77,78,68,81,85,75,80,80,82,81,87,80,84,87,88,89,86,90,78,89,83,82,85,84,84,87,89,79,91,133

pLDDT: mean 75.79, std 22.59, range [30.69, 98.0]

Radius of gyration: 37.42 Å; Cα contacts (8 Å, |Δi|>4): 257; chains: 1; bounding box: 84×92×93 Å